Protein AF-0000000082839621 (afdb_homodimer)

Solvent-accessible surface area (backbone atoms only — not comparable to full-atom values): 16244 Å² total; per-residue (Å²): 137,86,82,80,80,81,79,79,78,79,78,78,80,76,76,74,76,75,81,70,84,71,78,83,80,76,77,75,75,77,73,77,69,78,74,73,66,75,74,67,74,68,71,69,65,70,72,66,81,52,69,33,74,50,72,50,45,87,81,48,79,66,58,63,78,32,72,70,53,36,56,54,37,61,70,33,59,51,91,44,51,66,55,19,19,49,40,29,41,53,62,56,43,70,68,63,79,52,47,54,44,22,39,16,25,74,54,54,34,30,34,17,32,48,59,85,50,42,32,26,39,43,70,62,98,71,36,31,34,41,36,36,42,85,134,88,79,78,80,78,80,79,79,75,77,76,80,72,78,73,74,73,79,76,82,72,78,82,76,76,77,72,73,75,72,77,68,77,74,72,68,74,74,67,73,69,70,71,65,72,73,66,82,52,68,34,74,47,74,50,45,87,81,48,80,66,58,63,78,32,72,70,53,36,56,54,37,62,71,29,59,51,93,44,52,67,55,18,20,48,39,30,40,53,60,56,44,70,68,63,79,52,45,54,43,23,37,14,26,73,54,54,34,30,34,17,32,48,60,86,48,41,31,25,38,43,70,62,98,71,36,30,34,42,35,36,41,84

Structure (mmCIF, N/CA/C/O backbone):
data_AF-0000000082839621-model_v1
#
loop_
_entity.id
_entity.type
_entity.pdbx_description
1 polymer 'Ground-like domain-containing protein'
#
loop_
_atom_site.group_PDB
_atom_site.id
_atom_site.type_symbol
_atom_site.label_atom_id
_atom_site.label_alt_id
_atom_site.label_comp_id
_atom_site.label_asym_id
_atom_site.label_entity_id
_atom_site.label_seq_id
_atom_site.pdbx_PDB_ins_code
_atom_site.Cartn_x
_atom_site.Cartn_y
_atom_site.Cartn_z
_atom_site.occupancy
_atom_site.B_iso_or_equiv
_atom_site.auth_seq_id
_atom_site.auth_comp_id
_atom_site.auth_asym_id
_atom_site.auth_atom_id
_atom_site.pdbx_PDB_model_num
ATOM 1 N N . MET A 1 1 ? 60.812 38.344 -8.117 1 35.84 1 MET A N 1
ATOM 2 C CA . MET A 1 1 ? 60.094 39.344 -7.312 1 35.84 1 MET A CA 1
ATOM 3 C C . MET A 1 1 ? 59.25 40.25 -8.195 1 35.84 1 MET A C 1
ATOM 5 O O . MET A 1 1 ? 59.594 41.406 -8.422 1 35.84 1 MET A O 1
ATOM 9 N N . ASN A 1 2 ? 58.625 39.75 -9.406 1 40.94 2 ASN A N 1
ATOM 10 C CA . ASN A 1 2 ? 57.875 40.5 -10.414 1 40.94 2 ASN A CA 1
ATOM 11 C C . ASN A 1 2 ? 56.562 41.031 -9.859 1 40.94 2 ASN A C 1
ATOM 13 O O . ASN A 1 2 ? 55.75 40.281 -9.336 1 40.94 2 ASN A O 1
ATOM 17 N N . SER A 1 3 ? 56.469 42.406 -9.484 1 39.72 3 SER A N 1
ATOM 18 C CA . SER A 1 3 ? 55.469 43.344 -8.984 1 39.72 3 SER A CA 1
ATOM 19 C C . SER A 1 3 ? 54.281 43.469 -9.953 1 39.72 3 SER A C 1
ATOM 21 O O . SER A 1 3 ? 54.375 44.156 -10.969 1 39.72 3 SER A O 1
ATOM 23 N N . ILE A 1 4 ? 53.469 42.375 -10.242 1 46.28 4 ILE A N 1
ATOM 24 C CA . ILE A 1 4 ? 52.312 42.406 -11.141 1 46.28 4 ILE A CA 1
ATOM 25 C C . ILE A 1 4 ? 51.312 43.438 -10.672 1 46.28 4 ILE A C 1
ATOM 27 O O . ILE A 1 4 ? 50.812 43.375 -9.547 1 46.28 4 ILE A O 1
ATOM 31 N N . LEU A 1 5 ? 51.406 44.781 -11.172 1 40.09 5 LEU A N 1
ATOM 32 C CA . LEU A 1 5 ? 50.562 45.969 -11.039 1 40.09 5 LEU A CA 1
ATOM 33 C C . LEU A 1 5 ? 49.094 45.625 -11.352 1 40.09 5 LEU A C 1
ATOM 35 O O . LEU A 1 5 ? 48.812 45.062 -12.414 1 40.09 5 LEU A O 1
ATOM 39 N N . VAL A 1 6 ? 48.125 45.656 -10.328 1 39.81 6 VAL A N 1
ATOM 40 C CA . VAL A 1 6 ? 46.719 45.438 -10.109 1 39.81 6 VAL A CA 1
ATOM 41 C C . VAL A 1 6 ? 45.906 46.562 -10.781 1 39.81 6 VAL A C 1
ATOM 43 O O . VAL A 1 6 ? 45.844 47.688 -10.273 1 39.81 6 VAL A O 1
ATOM 46 N N . ILE A 1 7 ? 46.062 46.781 -12.148 1 40.56 7 ILE A N 1
ATOM 47 C CA . ILE A 1 7 ? 45.281 47.875 -12.734 1 40.56 7 ILE A CA 1
ATOM 48 C C . ILE A 1 7 ? 43.781 47.594 -12.539 1 40.56 7 ILE A C 1
ATOM 50 O O . ILE A 1 7 ? 43.25 46.594 -13.008 1 40.56 7 ILE A O 1
ATOM 54 N N . LEU A 1 8 ? 43.125 48.188 -11.445 1 34.94 8 LEU A N 1
ATOM 55 C CA . LEU A 1 8 ? 41.719 48.25 -11.008 1 34.94 8 LEU A CA 1
ATOM 56 C C . LEU A 1 8 ? 40.844 48.969 -12.047 1 34.94 8 LEU A C 1
ATOM 58 O O . LEU A 1 8 ? 40.969 50.188 -12.242 1 34.94 8 LEU A O 1
ATOM 62 N N . ILE A 1 9 ? 40.656 48.344 -13.242 1 40.62 9 ILE A N 1
ATOM 63 C CA . ILE A 1 9 ? 39.75 48.906 -14.25 1 40.62 9 ILE A CA 1
ATOM 64 C C . ILE A 1 9 ? 38.344 49.062 -13.68 1 40.62 9 ILE A C 1
ATOM 66 O O . ILE A 1 9 ? 37.688 48.062 -13.398 1 40.62 9 ILE A O 1
ATOM 70 N N . LEU A 1 10 ? 38.031 50.094 -12.789 1 35.59 10 LEU A N 1
ATOM 71 C CA . LEU A 1 10 ? 36.719 50.469 -12.312 1 35.59 10 LEU A CA 1
ATOM 72 C C . LEU A 1 10 ? 35.812 50.875 -13.469 1 35.59 10 LEU A C 1
ATOM 74 O O . LEU A 1 10 ? 36 51.906 -14.117 1 35.59 10 LEU A O 1
ATOM 78 N N . THR A 1 11 ? 35.344 49.906 -14.305 1 37.53 11 THR A N 1
ATOM 79 C CA . THR A 1 11 ? 34.375 50.094 -15.375 1 37.53 11 THR A CA 1
ATOM 80 C C . THR A 1 11 ? 33.062 50.656 -14.828 1 37.53 11 THR A C 1
ATOM 82 O O . THR A 1 11 ? 32.406 50.031 -14.016 1 37.53 11 THR A O 1
ATOM 85 N N . ILE A 1 12 ? 32.969 52.031 -14.508 1 41.28 12 ILE A N 1
ATOM 86 C CA . ILE A 1 12 ? 31.797 52.812 -14.133 1 41.28 12 ILE A CA 1
ATOM 87 C C . ILE A 1 12 ? 30.641 52.5 -15.094 1 41.28 12 ILE A C 1
ATOM 89 O O . ILE A 1 12 ? 30.797 52.625 -16.312 1 41.28 12 ILE A O 1
ATOM 93 N N . CYS A 1 13 ? 29.703 51.625 -14.688 1 33.69 13 CYS A N 1
ATOM 94 C CA . CYS A 1 13 ? 28.422 51.25 -15.242 1 33.69 13 CYS A CA 1
ATOM 95 C C . CYS A 1 13 ? 27.547 52.469 -15.508 1 33.69 13 CYS A C 1
ATOM 97 O O . CYS A 1 13 ? 27.141 53.156 -14.57 1 33.69 13 CYS A O 1
ATOM 99 N N . SER A 1 14 ? 27.922 53.375 -16.5 1 35.16 14 SER A N 1
ATOM 100 C CA . SER A 1 14 ? 27.109 54.531 -16.859 1 35.16 14 SER A CA 1
ATOM 101 C C . SER A 1 14 ? 25.672 54.125 -17.141 1 35.16 14 SER A C 1
ATOM 103 O O . SER A 1 14 ? 25.422 53.219 -17.938 1 35.16 14 SER A O 1
ATOM 105 N N . ILE A 1 15 ? 24.781 54.25 -16.156 1 40 15 ILE A N 1
ATOM 106 C CA . ILE A 1 15 ? 23.328 54.125 -16.156 1 40 15 ILE A CA 1
ATOM 107 C C . ILE A 1 15 ? 22.75 54.969 -17.297 1 40 15 ILE A C 1
ATOM 109 O O . ILE A 1 15 ? 22.859 56.188 -17.297 1 40 15 ILE A O 1
ATOM 113 N N . SER A 1 16 ? 23.062 54.625 -18.562 1 36.06 16 SER A N 1
ATOM 114 C CA . SER A 1 16 ? 22.406 55.406 -19.609 1 36.06 16 SER A CA 1
ATOM 115 C C . SER A 1 16 ? 20.891 55.406 -19.422 1 36.06 16 SER A C 1
ATOM 117 O O . SER A 1 16 ? 20.281 54.375 -19.109 1 36.06 16 SER A O 1
ATOM 119 N N . ALA A 1 17 ? 20.375 56.594 -18.953 1 37.47 17 ALA A N 1
ATOM 120 C CA . ALA A 1 17 ? 19.016 57.094 -18.766 1 37.47 17 ALA A CA 1
ATOM 121 C C . ALA A 1 17 ? 18.172 56.844 -20.016 1 37.47 17 ALA A C 1
ATOM 123 O O . ALA A 1 17 ? 18.531 57.219 -21.125 1 37.47 17 ALA A O 1
ATOM 124 N N . CYS A 1 18 ? 17.562 55.594 -20.047 1 31.66 18 CYS A N 1
ATOM 125 C CA . CYS A 1 18 ? 16.656 55.25 -21.141 1 31.66 18 CYS A CA 1
ATOM 126 C C . CYS A 1 18 ? 15.602 56.344 -21.312 1 31.66 18 CYS A C 1
ATOM 128 O O . CYS A 1 18 ? 14.961 56.75 -20.344 1 31.66 18 CYS A O 1
ATOM 130 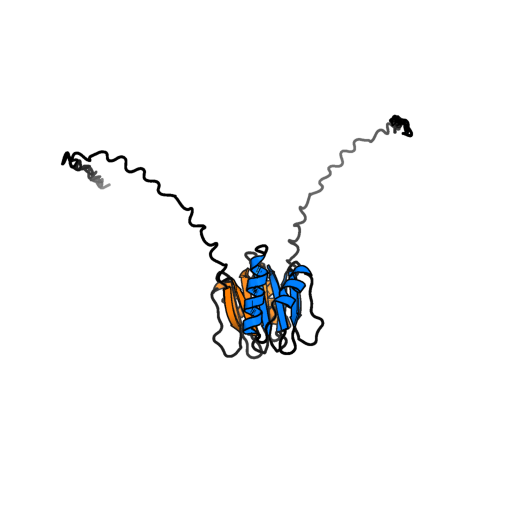N N . PRO A 1 19 ? 15.758 57.188 -22.297 1 35.97 19 PRO A N 1
ATOM 131 C CA . PRO A 1 19 ? 14.852 58.281 -22.656 1 35.97 19 PRO A CA 1
ATOM 132 C C . PRO A 1 19 ? 13.406 57.812 -22.828 1 35.97 19 PRO A C 1
ATOM 134 O O . PRO A 1 19 ? 13.086 57.125 -23.812 1 35.97 19 PRO A O 1
ATOM 137 N N . GLY A 1 20 ? 12.898 57 -21.875 1 26.83 20 GLY A N 1
ATOM 138 C CA . GLY A 1 20 ? 11.641 56.375 -22.25 1 26.83 20 GLY A CA 1
ATOM 139 C C . GLY A 1 20 ? 10.633 57.375 -22.812 1 26.83 20 GLY A C 1
ATOM 140 O O . GLY A 1 20 ? 10.812 58.562 -22.672 1 26.83 20 GLY A O 1
ATOM 141 N N . LEU A 1 21 ? 9.328 56.906 -22.844 1 31.81 21 LEU A N 1
ATOM 142 C CA . LEU A 1 21 ? 8.086 56.812 -23.609 1 31.81 21 LEU A CA 1
ATOM 143 C C . LEU A 1 21 ? 7.176 58 -23.312 1 31.81 21 LEU A C 1
ATOM 145 O O . LEU A 1 21 ? 6.602 58.094 -22.219 1 31.81 21 LEU A O 1
ATOM 149 N N . PHE A 1 22 ? 7.551 59.188 -23.594 1 31.73 22 PHE A N 1
ATOM 150 C CA . PHE A 1 22 ? 6.66 60.281 -23.172 1 31.73 22 PHE A CA 1
ATOM 151 C C . PHE A 1 22 ? 5.266 60.062 -23.766 1 31.73 22 PHE A C 1
ATOM 153 O O . PHE A 1 22 ? 4.336 60.812 -23.422 1 31.73 22 PHE A O 1
ATOM 160 N N . GLY A 1 23 ? 5.129 59.312 -24.906 1 26.86 23 GLY A N 1
ATOM 161 C CA . GLY A 1 23 ? 4.227 60 -25.812 1 26.86 23 GLY A CA 1
ATOM 162 C C . GLY A 1 23 ? 2.84 60.219 -25.234 1 26.86 23 GLY A C 1
ATOM 163 O O . GLY A 1 23 ? 2.652 60.156 -24.016 1 26.86 23 GLY A O 1
ATOM 164 N N . GLY A 1 24 ? 1.679 59.75 -26.094 1 26.8 24 GLY A N 1
ATOM 165 C CA . GLY A 1 24 ? 0.469 60.344 -26.656 1 26.8 24 GLY A CA 1
ATOM 166 C C . GLY A 1 24 ? -0.715 60.281 -25.703 1 26.8 24 GLY A C 1
ATOM 167 O O . GLY A 1 24 ? -0.871 59.281 -24.969 1 26.8 24 GLY A O 1
ATOM 168 N N . LEU A 1 25 ? -1.253 61.406 -25.391 1 28.38 25 LEU A N 1
ATOM 169 C CA . LEU A 1 25 ? -2.318 61.875 -24.516 1 28.38 25 LEU A CA 1
ATOM 170 C C . LEU A 1 25 ? -3.66 61.281 -24.906 1 28.38 25 LEU A C 1
ATOM 172 O O . LEU A 1 25 ? -4.66 61.969 -25.047 1 28.38 25 LEU A O 1
ATOM 176 N N . GLY A 1 26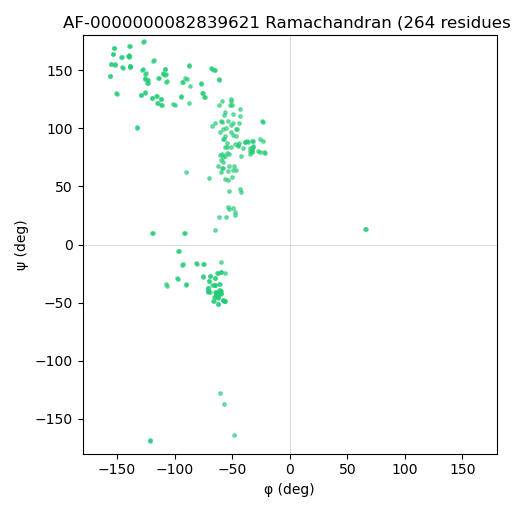 ? -3.67 60.125 -25.578 1 25.95 26 GLY A N 1
ATOM 177 C CA . GLY A 1 26 ? -5.004 59.938 -26.125 1 25.95 26 GLY A CA 1
ATOM 178 C C . GLY A 1 26 ? -6.082 59.906 -25.062 1 25.95 26 GLY A C 1
ATOM 179 O O . GLY A 1 26 ? -5.828 59.5 -23.922 1 25.95 26 GLY A O 1
ATOM 180 N N . GLY A 1 27 ? -7.043 60.781 -25.203 1 26.66 27 GLY A N 1
ATOM 181 C CA . GLY A 1 27 ? -8.242 61.156 -24.484 1 26.66 27 GLY A CA 1
ATOM 182 C C . GLY A 1 27 ? -9.203 60.031 -24.25 1 26.66 27 GLY A C 1
ATOM 183 O O . GLY A 1 27 ? -9.766 59.469 -25.203 1 26.66 27 GLY A O 1
ATOM 184 N N . CYS A 1 28 ? -8.75 58.969 -23.625 1 26.03 28 CYS A N 1
ATOM 185 C CA . CYS A 1 28 ? -9.656 57.844 -23.5 1 26.03 28 CYS A CA 1
ATOM 186 C C . CYS A 1 28 ? -10.938 58.25 -22.781 1 26.03 28 CYS A C 1
ATOM 188 O O . CYS A 1 28 ? -10.891 58.938 -21.766 1 26.03 28 CYS A O 1
ATOM 190 N N . GLY A 1 29 ? -11.922 58.469 -23.672 1 27.75 29 GLY A N 1
ATOM 191 C 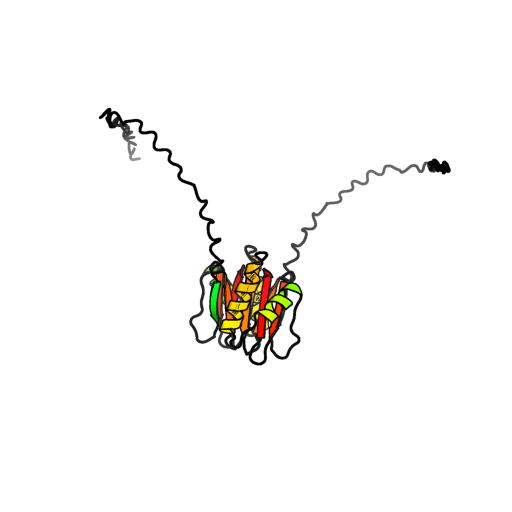CA . GLY A 1 29 ? -13.328 58.656 -23.344 1 27.75 29 GLY A CA 1
ATOM 192 C C . GLY A 1 29 ? -13.836 57.688 -22.312 1 27.75 29 GLY A C 1
ATOM 193 O O . GLY A 1 29 ? -13.352 56.562 -22.219 1 27.75 29 GLY A O 1
ATOM 194 N N . GLY A 1 30 ? -14.242 58.188 -21.203 1 27.98 30 GLY A N 1
ATOM 195 C CA . GLY A 1 30 ? -14.734 57.688 -19.938 1 27.98 30 GLY A CA 1
ATOM 196 C C . GLY A 1 30 ? -15.938 56.75 -20.078 1 27.98 30 GLY A C 1
ATOM 197 O O . GLY A 1 30 ? -17.078 57.219 -20.047 1 27.98 30 GLY A O 1
ATOM 198 N N . GLY A 1 31 ? -16.094 56.125 -21.234 1 28.92 31 GLY A N 1
ATOM 199 C CA . GLY A 1 31 ? -17.375 55.438 -21.156 1 28.92 31 GLY A CA 1
ATOM 200 C C . GLY A 1 31 ? -17.484 54.5 -19.969 1 28.92 31 GLY A C 1
ATOM 201 O O . GLY A 1 31 ? -16.484 53.875 -19.578 1 28.92 31 GLY A O 1
ATOM 202 N N . SER A 1 32 ? -18.344 54.812 -19.078 1 30.09 32 SER A N 1
ATOM 203 C CA . SER A 1 32 ? -18.766 54.156 -17.859 1 30.09 32 SER A CA 1
ATOM 204 C C . SER A 1 32 ? -19.203 52.719 -18.109 1 30.09 32 SER A C 1
ATOM 206 O O . SER A 1 32 ? -20.297 52.5 -18.609 1 30.09 32 SER A O 1
ATOM 208 N N . GLY A 1 33 ? -18.625 52.062 -19.031 1 29.97 33 GLY A N 1
ATOM 209 C CA . GLY A 1 33 ? -19.25 50.75 -19.156 1 29.97 33 GLY A CA 1
ATOM 210 C C . GLY A 1 33 ? -19.266 49.969 -17.844 1 29.97 33 GLY A C 1
ATOM 211 O O . GLY A 1 33 ? -18.297 50.031 -17.078 1 29.97 33 GLY A O 1
ATOM 212 N N . GLY A 1 34 ? -20.422 50 -17.188 1 31.5 34 GLY A N 1
ATOM 213 C CA . GLY A 1 34 ? -20.781 49.188 -16.031 1 31.5 34 GLY A CA 1
ATOM 214 C C . GLY A 1 34 ? -20.344 47.719 -16.172 1 31.5 34 GLY A C 1
ATOM 215 O O . GLY A 1 34 ? -20.703 47.062 -17.141 1 31.5 34 GLY A O 1
ATOM 216 N N . CYS A 1 35 ? -19.125 47.531 -16 1 32.16 35 CYS A N 1
ATOM 217 C CA . CYS A 1 35 ? -18.594 46.156 -15.961 1 32.16 35 CYS A CA 1
ATOM 218 C C . CYS A 1 35 ? -19.344 45.312 -14.938 1 32.16 35 CYS A C 1
ATOM 220 O O . CYS A 1 35 ? -19.234 45.562 -13.734 1 32.16 35 CYS A O 1
ATOM 222 N N . GLY A 1 36 ? -20.641 45.25 -15.086 1 33.66 36 GLY A N 1
ATOM 223 C CA . GLY A 1 36 ? -21.266 44.219 -14.266 1 33.66 36 GLY A CA 1
ATOM 224 C C . GLY A 1 36 ? -20.562 42.875 -14.359 1 33.66 36 GLY A C 1
ATOM 225 O O . GLY A 1 36 ? -20.922 42.031 -15.195 1 33.66 36 GLY A O 1
ATOM 226 N N . GLY A 1 37 ? -19.344 42.844 -14.664 1 34.34 37 GLY A N 1
ATOM 227 C CA . GLY A 1 37 ? -18.781 41.5 -14.719 1 34.34 37 GLY A CA 1
ATOM 228 C C . GLY A 1 37 ? -18.984 40.719 -13.445 1 34.34 37 GLY A C 1
ATOM 229 O O . GLY A 1 37 ? -18.609 41.156 -12.359 1 34.34 37 GLY A O 1
ATOM 230 N N . GLY A 1 38 ? -20.234 40.188 -13.297 1 37.5 38 GLY A N 1
ATOM 231 C CA . GLY A 1 38 ? -20.422 39.156 -12.305 1 37.5 38 GLY A CA 1
ATOM 232 C C . GLY A 1 38 ? -19.219 38.25 -12.164 1 37.5 38 GLY A C 1
ATOM 233 O O . GLY A 1 38 ? -18.734 37.688 -13.156 1 37.5 38 GLY A O 1
ATOM 234 N N . CYS A 1 39 ? -18.25 38.625 -11.414 1 38.69 39 CYS A N 1
ATOM 235 C CA . CYS A 1 39 ? -17.188 37.75 -10.984 1 38.69 39 CYS A CA 1
ATOM 236 C C . CYS A 1 39 ? -17.75 36.375 -10.57 1 38.69 39 CYS A C 1
ATOM 238 O O . CYS A 1 39 ? -18.328 36.25 -9.484 1 38.69 39 CYS A O 1
ATOM 240 N N . GLY A 1 40 ? -18.688 35.812 -11.43 1 41.5 40 GLY A N 1
ATOM 241 C CA . GLY A 1 40 ? -18.922 34.438 -11.039 1 41.5 40 GLY A CA 1
ATOM 242 C C . GLY A 1 40 ? -17.656 33.75 -10.555 1 41.5 40 GLY A C 1
ATOM 243 O O . GLY A 1 40 ? -16.625 33.75 -11.242 1 41.5 40 GLY A O 1
ATOM 244 N N . ARG A 1 41 ? -17.328 33.812 -9.289 1 42.94 41 ARG A N 1
ATOM 245 C CA . ARG A 1 41 ? -16.312 32.938 -8.695 1 42.94 41 ARG A CA 1
ATOM 246 C C . ARG A 1 41 ? -16.344 31.562 -9.336 1 42.94 41 ARG A C 1
ATOM 248 O O . ARG A 1 41 ? -17.328 30.844 -9.219 1 42.94 41 ARG A O 1
ATOM 255 N N . ARG A 1 42 ? -15.805 31.375 -10.508 1 39.09 42 ARG A N 1
ATOM 256 C CA . ARG A 1 42 ? -15.57 30.016 -10.938 1 39.09 42 ARG A CA 1
ATOM 257 C C . ARG A 1 42 ? -15.148 29.125 -9.773 1 39.09 42 ARG A C 1
ATOM 259 O O . ARG A 1 42 ? -14.172 29.422 -9.086 1 39.09 42 ARG A O 1
ATOM 266 N N . LYS A 1 43 ? -16.109 28.547 -9.094 1 39.16 43 LYS A N 1
ATOM 267 C CA . LYS A 1 43 ? -15.75 27.438 -8.211 1 39.16 43 LYS A CA 1
ATOM 268 C C . LYS A 1 43 ? -14.555 26.656 -8.766 1 39.16 43 LYS A C 1
ATOM 270 O O . LYS A 1 43 ? -14.57 26.219 -9.914 1 39.16 43 LYS A O 1
ATOM 275 N N . ARG A 1 44 ? -13.344 27.141 -8.492 1 36.25 44 ARG A N 1
ATOM 276 C CA . ARG A 1 44 ? -12.25 26.203 -8.75 1 36.25 44 ARG A CA 1
ATOM 277 C C . ARG A 1 44 ? -12.68 24.766 -8.484 1 36.25 44 ARG A C 1
ATOM 279 O O . ARG A 1 44 ? -13.109 24.438 -7.379 1 36.25 44 ARG A O 1
ATOM 286 N N . SER A 1 45 ? -13.359 24.172 -9.414 1 37.84 45 SER A N 1
ATOM 287 C CA . SER A 1 45 ? -13.453 22.719 -9.273 1 37.84 45 SER A CA 1
ATOM 288 C C . SER A 1 45 ? -12.312 22.172 -8.43 1 37.84 45 SER A C 1
ATOM 290 O O . SER A 1 45 ? -11.141 22.5 -8.672 1 37.84 45 SER A O 1
ATOM 292 N N . ILE A 1 46 ? -12.469 22.109 -7.234 1 39.5 46 ILE A N 1
ATOM 293 C CA . ILE A 1 46 ? -11.5 21.297 -6.523 1 39.5 46 ILE A CA 1
ATOM 294 C C . ILE A 1 46 ? -10.922 20.234 -7.465 1 39.5 46 ILE A C 1
ATOM 296 O O . ILE A 1 46 ? -11.672 19.453 -8.062 1 39.5 46 ILE A O 1
ATOM 300 N N . GLN A 1 47 ? -10.039 20.5 -8.289 1 43.09 47 GLN A N 1
ATOM 301 C CA . GLN A 1 47 ? -9.305 19.5 -9.055 1 43.09 47 GLN A CA 1
ATOM 302 C C . GLN A 1 47 ? -9.367 18.125 -8.375 1 43.09 47 GLN A C 1
ATOM 304 O O . GLN A 1 47 ? -8.969 17.984 -7.219 1 43.09 47 GLN A O 1
ATOM 309 N N . GLY A 1 48 ? -10.375 17.469 -8.508 1 48.72 48 GLY A N 1
ATOM 310 C CA . GLY A 1 48 ? -10.516 16.094 -8.07 1 48.72 48 GLY A CA 1
ATOM 311 C C . GLY A 1 48 ? -9.188 15.367 -7.945 1 48.72 48 GLY A C 1
ATOM 312 O O . GLY A 1 48 ? -8.258 15.633 -8.711 1 48.72 48 GLY A O 1
ATOM 313 N N . SER A 1 49 ? -8.688 15.133 -6.742 1 59.25 49 SER A N 1
ATOM 314 C CA . SER A 1 49 ? -7.441 14.414 -6.496 1 59.25 49 SER A CA 1
ATOM 315 C C . SER A 1 49 ? -7.211 13.336 -7.555 1 59.25 49 SER A C 1
ATOM 317 O O . SER A 1 49 ? -8.023 12.43 -7.715 1 59.25 49 SER A O 1
ATOM 319 N N . GLU A 1 50 ? -6.57 13.633 -8.648 1 79.25 50 GLU A N 1
ATOM 320 C CA . GLU A 1 50 ? -6.215 12.664 -9.68 1 79.25 50 GLU A CA 1
ATOM 321 C C . GLU A 1 50 ? -5.523 11.445 -9.078 1 79.25 50 GLU A C 1
ATOM 323 O O . GLU A 1 50 ? -4.73 11.578 -8.148 1 79.25 50 GLU A O 1
ATOM 328 N N . GLU A 1 51 ? -6.215 10.422 -9.359 1 84.75 51 GLU A N 1
ATOM 329 C CA . GLU A 1 51 ? -5.719 9.141 -8.883 1 84.75 51 GLU A CA 1
ATOM 330 C C . GLU A 1 51 ? -4.863 8.453 -9.945 1 84.75 51 GLU A C 1
ATOM 332 O O . GLU A 1 51 ? -5.07 8.648 -11.141 1 84.75 51 GLU A O 1
ATOM 337 N N . PHE A 1 52 ? -3.838 7.887 -9.461 1 86.88 52 PHE A N 1
ATOM 338 C CA . PHE A 1 52 ? -2.975 7.031 -10.273 1 86.88 52 PHE A CA 1
ATOM 339 C C . PHE A 1 52 ? -3.176 5.566 -9.914 1 86.88 52 PHE A C 1
ATOM 341 O O . PHE A 1 52 ? -3.367 5.227 -8.742 1 86.88 52 PHE A O 1
ATOM 348 N N . PHE A 1 53 ? -3.141 4.812 -11.008 1 88.5 53 PHE A N 1
ATOM 349 C CA . PHE A 1 53 ? -3.262 3.371 -10.82 1 88.5 53 PHE A CA 1
ATOM 350 C C . PHE A 1 53 ? -2.098 2.643 -11.484 1 88.5 53 PHE A C 1
ATOM 352 O O . PHE A 1 53 ? -1.609 3.064 -12.531 1 88.5 53 PHE A O 1
ATOM 359 N N . GLY A 1 54 ? -1.669 1.589 -10.773 1 90.81 54 GLY A N 1
ATOM 360 C CA . GLY A 1 54 ? -0.59 0.79 -11.328 1 90.81 54 GLY A CA 1
ATOM 361 C C . GLY A 1 54 ? -0.707 -0.686 -11 1 90.81 54 GLY A C 1
ATOM 362 O O . GLY A 1 54 ? -1.53 -1.077 -10.172 1 90.81 54 GLY A O 1
ATOM 363 N N . ILE A 1 55 ? 0.017 -1.45 -11.812 1 90.56 55 ILE A N 1
ATOM 364 C CA . ILE A 1 55 ? 0.176 -2.875 -11.547 1 90.56 55 ILE A CA 1
ATOM 365 C C . ILE A 1 55 ? 1.624 -3.17 -11.156 1 90.56 55 ILE A C 1
ATOM 367 O O . ILE A 1 55 ? 2.551 -2.857 -11.914 1 90.56 55 ILE A O 1
ATOM 371 N N . ALA A 1 56 ? 1.743 -3.709 -9.938 1 91.75 56 ALA A N 1
ATOM 372 C CA . ALA A 1 56 ? 3.07 -4.137 -9.5 1 91.75 56 ALA A CA 1
ATOM 373 C C . ALA A 1 56 ? 3.285 -5.625 -9.781 1 91.75 56 ALA A C 1
ATOM 375 O O . ALA A 1 56 ? 2.463 -6.457 -9.398 1 91.75 56 ALA A O 1
ATOM 376 N N . SER A 1 57 ? 4.402 -5.848 -10.469 1 88.62 57 SER A N 1
ATOM 377 C CA . SER A 1 57 ? 4.727 -7.23 -10.82 1 88.62 57 SER A CA 1
ATOM 378 C C . SER A 1 57 ? 6.23 -7.418 -10.992 1 88.62 57 SER A C 1
ATOM 380 O O . SER A 1 57 ? 6.969 -6.441 -11.125 1 88.62 57 SER A O 1
ATOM 382 N N . SER A 1 58 ? 6.547 -8.711 -10.969 1 80.38 58 SER A N 1
ATOM 383 C CA . SER A 1 58 ? 7.953 -9.039 -11.188 1 80.38 58 SER A CA 1
ATOM 384 C C . SER A 1 58 ? 8.336 -8.883 -12.656 1 80.38 58 SER A C 1
ATOM 386 O O . SER A 1 58 ? 9.516 -8.836 -12.992 1 80.38 58 SER A O 1
ATOM 388 N N . GLN A 1 59 ? 7.414 -8.836 -13.492 1 71.81 59 GLN A N 1
ATOM 389 C CA . GLN A 1 59 ? 7.664 -8.859 -14.93 1 71.81 59 GLN A CA 1
ATOM 390 C C . GLN A 1 59 ? 7.648 -7.449 -15.516 1 71.81 59 GLN A C 1
ATOM 392 O O . GLN A 1 59 ? 8.203 -7.211 -16.594 1 71.81 59 GLN A O 1
ATOM 397 N N . GLU A 1 60 ? 6.918 -6.68 -14.898 1 64.12 60 GLU A N 1
ATOM 398 C CA . GLU A 1 60 ? 6.758 -5.344 -15.469 1 64.12 60 GLU A CA 1
ATOM 399 C C . GLU A 1 60 ? 7.855 -4.402 -14.977 1 64.12 60 GLU A C 1
ATOM 401 O O . GLU A 1 60 ? 8.516 -4.68 -13.977 1 64.12 60 GLU A O 1
ATOM 406 N N . ASP A 1 61 ? 7.992 -3.496 -15.859 1 66 61 ASP A N 1
ATOM 407 C CA . ASP A 1 61 ? 8.938 -2.441 -15.492 1 66 61 ASP A CA 1
ATOM 408 C C . ASP A 1 61 ? 8.617 -1.878 -14.109 1 66 61 ASP A C 1
ATOM 410 O O . ASP A 1 61 ? 7.461 -1.6 -13.797 1 66 61 ASP A O 1
ATOM 414 N N . MET A 1 62 ? 9.57 -1.958 -13.328 1 75.75 62 MET A N 1
ATOM 415 C CA . MET A 1 62 ? 9.508 -1.421 -11.969 1 75.75 62 MET A CA 1
ATOM 416 C C . MET A 1 62 ? 9.211 0.075 -11.992 1 75.75 62 MET A C 1
ATOM 418 O O . MET A 1 62 ? 10.078 0.879 -12.336 1 75.75 62 MET A O 1
ATOM 422 N N . LEU A 1 63 ? 8.008 0.431 -11.656 1 86.19 63 LEU A N 1
ATOM 423 C CA . LEU A 1 63 ? 7.602 1.833 -11.625 1 86.19 63 LEU A CA 1
ATOM 424 C C . LEU A 1 63 ? 8.195 2.539 -10.406 1 86.19 63 LEU A C 1
ATOM 426 O O . LEU A 1 63 ? 8.227 1.979 -9.312 1 86.19 63 LEU A O 1
ATOM 430 N N . CYS A 1 64 ? 8.859 3.643 -10.812 1 93.44 64 CYS A N 1
ATOM 431 C CA . CYS A 1 64 ? 9.477 4.43 -9.758 1 93.44 64 CYS A CA 1
ATOM 432 C C . CYS A 1 64 ? 9.547 5.902 -10.133 1 93.44 64 CYS A C 1
ATOM 434 O O . CYS A 1 64 ? 10.016 6.25 -11.219 1 93.44 64 CYS A O 1
ATOM 436 N N . ASN A 1 65 ? 9.055 6.746 -9.172 1 93.25 65 ASN A N 1
ATOM 437 C CA . ASN A 1 65 ? 9.18 8.18 -9.422 1 93.25 65 ASN A CA 1
ATOM 438 C C . ASN A 1 65 ? 10.031 8.859 -8.359 1 93.25 65 ASN A C 1
ATOM 440 O O . ASN A 1 65 ? 10.016 10.086 -8.242 1 93.25 65 ASN A O 1
ATOM 444 N N . SER A 1 66 ? 10.711 8.086 -7.488 1 94.31 66 SER A N 1
ATOM 445 C CA . SER A 1 66 ? 11.578 8.617 -6.438 1 94.31 66 SER A CA 1
ATOM 446 C C . SER A 1 66 ? 12.922 7.887 -6.41 1 94.31 66 SER A C 1
ATOM 448 O O . SER A 1 66 ? 13.039 6.824 -5.797 1 94.31 66 SER A O 1
ATOM 450 N N . PRO A 1 67 ? 13.945 8.531 -7.008 1 93 67 PRO A N 1
ATOM 451 C CA . PRO A 1 67 ? 15.266 7.887 -7.027 1 93 67 PRO A CA 1
ATOM 452 C C . PRO A 1 67 ? 15.812 7.637 -5.625 1 93 67 PRO A C 1
ATOM 454 O O . PRO A 1 67 ? 16.531 6.656 -5.406 1 93 67 PRO A O 1
ATOM 457 N N . GLU A 1 68 ? 15.508 8.508 -4.734 1 92.75 68 GLU A N 1
ATOM 458 C CA . GLU A 1 68 ? 15.961 8.344 -3.357 1 92.75 68 GLU A CA 1
ATOM 459 C C . GLU A 1 68 ? 15.367 7.082 -2.73 1 92.75 68 GLU A C 1
ATOM 461 O O . GLU A 1 68 ? 16.062 6.332 -2.049 1 92.75 68 GLU A O 1
ATOM 466 N N . MET A 1 69 ? 14.141 6.816 -2.967 1 95.75 69 MET A N 1
ATOM 467 C CA . MET A 1 69 ? 13.508 5.602 -2.467 1 95.75 69 MET A CA 1
ATOM 468 C C . MET A 1 69 ? 14.125 4.359 -3.098 1 95.75 69 MET A C 1
ATOM 470 O O . MET A 1 69 ? 14.359 3.363 -2.416 1 95.75 69 MET A O 1
ATOM 474 N N . ARG A 1 70 ? 14.484 4.508 -4.309 1 94.62 70 ARG A N 1
ATOM 475 C CA . ARG A 1 70 ? 15.055 3.369 -5.027 1 94.62 70 ARG A CA 1
ATOM 476 C C . ARG A 1 70 ? 16.344 2.898 -4.375 1 94.62 70 ARG A C 1
ATOM 478 O O . ARG A 1 70 ? 16.516 1.705 -4.125 1 94.62 70 ARG A O 1
ATOM 485 N N . LYS A 1 71 ? 17.156 3.807 -4.184 1 95.25 71 LYS A N 1
ATOM 486 C CA . LYS A 1 71 ? 18.438 3.467 -3.578 1 95.25 71 LYS A CA 1
ATOM 487 C C . LYS A 1 71 ? 18.234 2.789 -2.225 1 95.25 71 LYS A C 1
ATOM 489 O O . LYS A 1 71 ? 18.844 1.753 -1.949 1 95.25 71 LYS A O 1
ATOM 494 N N . THR A 1 72 ? 17.406 3.404 -1.41 1 96.44 72 THR A N 1
ATOM 495 C CA . THR A 1 72 ? 17.156 2.879 -0.073 1 96.44 72 THR A CA 1
ATOM 496 C C . THR A 1 72 ? 16.547 1.48 -0.146 1 96.44 72 THR A C 1
ATOM 498 O O . THR A 1 72 ? 16.969 0.579 0.585 1 96.44 72 THR A O 1
ATOM 501 N N . MET A 1 73 ? 15.656 1.24 -1.082 1 96.88 73 MET A N 1
ATOM 502 C CA . MET A 1 73 ? 14.961 -0.038 -1.197 1 96.88 73 MET A CA 1
ATOM 503 C C . MET A 1 73 ? 15.898 -1.13 -1.689 1 96.88 73 MET A C 1
ATOM 505 O O . MET A 1 73 ? 15.883 -2.25 -1.175 1 96.88 73 MET A O 1
ATOM 509 N N . ASN A 1 74 ? 16.75 -0.748 -2.562 1 95.69 74 ASN A N 1
ATOM 510 C CA . ASN A 1 74 ? 17.672 -1.74 -3.111 1 95.69 74 ASN A CA 1
ATOM 511 C C . ASN A 1 74 ? 18.656 -2.238 -2.055 1 95.69 74 ASN A C 1
ATOM 513 O O . ASN A 1 74 ? 19 -3.422 -2.027 1 95.69 74 ASN A O 1
ATOM 517 N N . ILE A 1 75 ? 18.984 -1.359 -1.241 1 96.38 75 ILE A N 1
ATOM 518 C CA . ILE A 1 75 ? 19.938 -1.715 -0.196 1 96.38 75 ILE A CA 1
ATOM 519 C C . ILE A 1 75 ? 19.234 -2.553 0.875 1 96.38 75 ILE A C 1
ATOM 521 O O . ILE A 1 75 ? 19.844 -3.465 1.447 1 96.38 75 ILE A O 1
ATOM 525 N N . ALA A 1 76 ? 17.969 -2.381 1.053 1 97.44 76 ALA A N 1
ATOM 526 C CA . ALA A 1 76 ? 17.266 -2.947 2.199 1 97.44 76 ALA A CA 1
ATOM 527 C C . ALA A 1 76 ? 16.609 -4.273 1.834 1 97.44 76 ALA A C 1
ATOM 529 O O . ALA A 1 76 ? 16.125 -4.996 2.711 1 97.44 76 ALA A O 1
ATOM 530 N N . MET A 1 77 ? 16.625 -4.719 0.569 1 97.19 77 MET A N 1
ATOM 531 C CA . MET A 1 77 ? 15.984 -5.961 0.15 1 97.19 77 MET A CA 1
ATOM 532 C C . MET A 1 77 ? 16.594 -7.16 0.865 1 97.19 77 MET A C 1
ATOM 534 O O . MET A 1 77 ? 17.812 -7.211 1.062 1 97.19 77 MET A O 1
ATOM 538 N N . ARG A 1 78 ? 15.688 -8.117 1.207 1 97.94 78 ARG A N 1
ATOM 539 C CA . ARG A 1 78 ? 16.062 -9.344 1.906 1 97.94 78 ARG A CA 1
ATOM 540 C C . ARG A 1 78 ? 15.547 -10.578 1.173 1 97.94 78 ARG A C 1
ATOM 542 O O . ARG A 1 78 ? 14.805 -10.461 0.198 1 97.94 78 ARG A O 1
ATOM 549 N N . PRO A 1 79 ? 15.914 -11.742 1.63 1 97 79 PRO A N 1
ATOM 550 C CA . PRO A 1 79 ? 15.555 -12.961 0.896 1 97 79 PRO A CA 1
ATOM 551 C C . PRO A 1 79 ? 14.055 -13.266 0.961 1 97 79 PRO A C 1
ATOM 553 O O . PRO A 1 79 ? 13.508 -13.875 0.041 1 97 79 PRO A O 1
ATOM 556 N N . SER A 1 80 ? 13.383 -12.883 2.105 1 96.5 80 SER A N 1
ATOM 557 C CA . SER A 1 80 ? 11.953 -13.156 2.225 1 96.5 80 SER A CA 1
ATOM 558 C C . SER A 1 80 ? 11.141 -11.875 2.119 1 96.5 80 SER A C 1
ATOM 560 O O . SER A 1 80 ? 11.594 -10.805 2.529 1 96.5 80 SER A O 1
ATOM 562 N N . PRO A 1 81 ? 9.938 -12.031 1.635 1 96.75 81 PRO A N 1
ATOM 563 C CA . PRO A 1 81 ? 9.094 -10.836 1.534 1 96.75 81 PRO A CA 1
ATOM 564 C C . PRO A 1 81 ? 8.844 -10.172 2.887 1 96.75 81 PRO A C 1
ATOM 566 O O . PRO A 1 81 ? 8.812 -8.945 2.977 1 96.75 81 PRO A O 1
ATOM 569 N N . VAL A 1 82 ? 8.641 -10.93 3.914 1 96.19 82 VAL A N 1
ATOM 570 C CA . VAL A 1 82 ? 8.367 -10.398 5.246 1 96.19 82 VAL A CA 1
ATOM 571 C C . VAL A 1 82 ? 9.57 -9.594 5.734 1 96.19 82 VAL A C 1
ATOM 573 O O . VAL A 1 82 ? 9.414 -8.445 6.176 1 96.19 82 VAL A O 1
ATOM 576 N N . ASP A 1 83 ? 10.711 -10.133 5.543 1 97.25 83 ASP A N 1
ATOM 577 C CA . ASP A 1 83 ? 11.914 -9.445 6 1 97.25 83 ASP A CA 1
ATOM 578 C C . ASP A 1 83 ? 12.195 -8.211 5.148 1 97.25 83 ASP A C 1
ATOM 580 O O . ASP A 1 83 ? 12.648 -7.184 5.664 1 97.25 83 ASP A O 1
ATOM 584 N N . SER A 1 84 ? 12.008 -8.344 3.867 1 97.69 84 SER A N 1
ATOM 585 C CA . SER A 1 84 ? 12.195 -7.195 2.99 1 97.69 84 SER A CA 1
ATOM 586 C C . SER A 1 84 ? 11.281 -6.039 3.385 1 97.69 84 SER A C 1
ATOM 588 O O . SER A 1 84 ? 11.719 -4.895 3.479 1 97.69 84 SER A O 1
ATOM 590 N N . SER A 1 85 ? 9.984 -6.344 3.596 1 97.5 85 SER A N 1
ATOM 591 C CA . SER A 1 85 ? 9.031 -5.285 3.92 1 97.5 85 SER A CA 1
ATOM 592 C C . SER A 1 85 ? 9.43 -4.559 5.199 1 97.5 85 SER A C 1
ATOM 594 O O . SER A 1 85 ? 9.383 -3.326 5.262 1 97.5 85 SER A O 1
ATOM 596 N N . LYS A 1 86 ? 9.852 -5.258 6.195 1 96.12 86 LYS A N 1
ATOM 597 C CA . LYS A 1 86 ? 10.266 -4.676 7.469 1 96.12 86 LYS A CA 1
ATOM 598 C C . LYS A 1 86 ? 11.523 -3.826 7.305 1 96.12 86 LYS A C 1
ATOM 600 O O . LYS A 1 86 ? 11.586 -2.697 7.797 1 96.12 86 LYS A O 1
ATOM 605 N N . ALA A 1 87 ? 12.469 -4.438 6.633 1 97.06 87 ALA A N 1
ATOM 606 C CA . ALA A 1 87 ? 13.75 -3.76 6.469 1 97.06 87 ALA A CA 1
ATOM 607 C C . ALA A 1 87 ? 13.594 -2.477 5.656 1 97.06 87 ALA A C 1
ATOM 609 O O . ALA A 1 87 ? 14.18 -1.445 5.996 1 97.06 87 ALA A O 1
ATOM 610 N N . ILE A 1 88 ? 12.828 -2.553 4.578 1 97.12 88 ILE A N 1
ATOM 611 C CA . ILE A 1 88 ? 12.609 -1.385 3.73 1 97.12 88 ILE A CA 1
ATOM 612 C C . ILE A 1 88 ? 11.852 -0.314 4.508 1 97.12 88 ILE A C 1
ATOM 614 O O . ILE A 1 88 ? 12.211 0.866 4.469 1 97.12 88 ILE A O 1
ATOM 618 N N . GLN A 1 89 ? 10.812 -0.725 5.219 1 96.19 89 GLN A N 1
ATOM 619 C CA . GLN A 1 89 ? 10.047 0.218 6.027 1 96.19 89 GLN A CA 1
ATOM 620 C C . GLN A 1 89 ? 10.938 0.944 7.023 1 96.19 89 GLN A C 1
ATOM 622 O O . GLN A 1 89 ? 10.898 2.172 7.125 1 96.19 89 GLN A O 1
ATOM 627 N N . THR A 1 90 ? 11.719 0.204 7.715 1 94.62 90 THR A N 1
ATOM 628 C CA . THR A 1 90 ? 12.617 0.765 8.719 1 94.62 90 THR A CA 1
ATOM 629 C C . THR A 1 90 ? 13.625 1.716 8.078 1 94.62 90 THR A C 1
ATOM 631 O O . THR A 1 90 ? 13.844 2.822 8.57 1 94.62 90 THR A O 1
ATOM 634 N N . ALA A 1 91 ? 14.188 1.339 6.984 1 95.38 91 ALA A N 1
ATOM 635 C CA . ALA A 1 91 ? 15.188 2.145 6.301 1 95.38 91 ALA A CA 1
ATOM 636 C C . ALA A 1 91 ? 14.594 3.453 5.793 1 95.38 91 ALA A C 1
ATOM 638 O O . ALA A 1 91 ? 15.227 4.508 5.871 1 95.38 91 ALA A O 1
ATOM 639 N N . LEU A 1 92 ? 13.383 3.381 5.254 1 95.31 92 LEU A N 1
ATOM 640 C CA . LEU A 1 92 ? 12.734 4.57 4.711 1 95.31 92 LEU A CA 1
ATOM 641 C C . LEU A 1 92 ? 12.32 5.523 5.832 1 95.31 92 LEU A C 1
ATOM 643 O O . LEU A 1 92 ? 12.469 6.742 5.699 1 95.31 92 LEU A O 1
ATOM 647 N N . GLU A 1 93 ? 11.836 4.984 6.914 1 92 93 GLU A N 1
ATOM 648 C CA . GLU A 1 93 ? 11.352 5.797 8.023 1 92 93 GLU A CA 1
ATOM 649 C C . GLU A 1 93 ? 12.5 6.508 8.734 1 92 93 GLU A C 1
ATOM 651 O O . GLU A 1 93 ? 12.297 7.531 9.391 1 92 93 GLU A O 1
ATOM 656 N N . GLU A 1 94 ? 13.57 5.926 8.648 1 88.75 94 GLU A N 1
ATOM 657 C CA . GLU A 1 94 ? 14.734 6.52 9.289 1 88.75 94 GLU A CA 1
ATOM 658 C C . GLU A 1 94 ? 15.023 7.914 8.734 1 88.75 94 GLU A C 1
ATOM 660 O O . GLU A 1 94 ? 15.617 8.75 9.422 1 88.75 94 GLU A O 1
ATOM 665 N N . HIS A 1 95 ? 14.531 8.086 7.508 1 81.56 95 HIS A N 1
ATOM 666 C CA . HIS A 1 95 ? 14.75 9.398 6.906 1 81.56 95 HIS A CA 1
ATOM 667 C C . HIS A 1 95 ? 13.742 10.414 7.422 1 81.56 95 HIS A C 1
ATOM 669 O O . HIS A 1 95 ? 13.961 11.625 7.316 1 81.56 95 HIS A O 1
ATOM 675 N N . GLY A 1 96 ? 12.68 9.969 8.016 1 73.56 96 GLY A N 1
ATOM 676 C CA . GLY A 1 96 ? 11.734 10.758 8.789 1 73.56 96 GLY A CA 1
ATOM 677 C C . GLY A 1 96 ? 10.977 11.766 7.949 1 73.56 96 GLY A C 1
ATOM 678 O O . GLY A 1 96 ? 10.328 12.664 8.484 1 73.56 96 GLY A O 1
ATOM 679 N N . LEU A 1 97 ? 10.984 11.734 6.762 1 77.25 97 LEU A N 1
ATOM 680 C CA . LEU A 1 97 ? 10.391 12.773 5.93 1 77.25 97 LEU A CA 1
ATOM 681 C C . LEU A 1 97 ? 8.93 12.453 5.621 1 77.25 97 LEU A C 1
ATOM 683 O O . LEU A 1 97 ? 8.086 13.344 5.594 1 77.25 97 LEU A O 1
ATOM 687 N N . PHE A 1 98 ? 8.664 11.156 5.469 1 87.81 98 PHE A N 1
ATOM 688 C CA . PHE A 1 98 ? 7.336 10.742 5.023 1 87.81 98 PHE A CA 1
ATOM 689 C C . PHE A 1 98 ? 6.879 9.5 5.777 1 87.81 98 PHE A C 1
ATOM 691 O O . PHE A 1 98 ? 7.633 8.93 6.566 1 87.81 98 PHE A O 1
ATOM 698 N N . ARG A 1 99 ? 5.609 9.289 5.684 1 91.06 99 ARG A N 1
ATOM 699 C CA . ARG A 1 99 ? 5.078 7.98 6.055 1 91.06 99 ARG A CA 1
ATOM 700 C C . ARG A 1 99 ? 5.039 7.047 4.852 1 91.06 99 ARG A C 1
ATOM 702 O O . ARG A 1 99 ? 4.793 7.484 3.725 1 91.06 99 ARG A O 1
ATOM 709 N N . TYR A 1 100 ? 5.328 5.809 5.207 1 95.62 100 TYR A N 1
ATOM 710 C CA . TYR A 1 100 ? 5.461 4.887 4.09 1 95.62 100 TYR A CA 1
ATOM 711 C C . TYR A 1 100 ? 4.547 3.678 4.266 1 95.62 100 TYR A C 1
ATOM 713 O O . TYR A 1 100 ? 4.227 3.297 5.395 1 95.62 100 TYR A O 1
ATOM 721 N N . VAL A 1 101 ? 4.066 3.168 3.197 1 96.88 101 VAL A N 1
ATOM 722 C CA . VAL A 1 101 ? 3.5 1.828 3.078 1 96.88 101 VAL A CA 1
ATOM 723 C C . VAL A 1 101 ? 4.375 0.978 2.16 1 96.88 101 VAL A C 1
ATOM 725 O O . VAL A 1 101 ? 4.648 1.362 1.021 1 96.88 101 VAL A O 1
ATOM 728 N N . VAL A 1 102 ? 4.859 -0.122 2.686 1 97.88 102 VAL A N 1
ATOM 729 C CA . VAL A 1 102 ? 5.645 -1.041 1.87 1 97.88 102 VAL A CA 1
ATOM 730 C C . VAL A 1 102 ? 4.871 -2.342 1.666 1 97.88 102 VAL A C 1
ATOM 732 O O . VAL A 1 102 ? 4.418 -2.959 2.633 1 97.88 102 VAL A O 1
ATOM 735 N N . VAL A 1 103 ? 4.695 -2.721 0.42 1 97.62 103 VAL A N 1
ATOM 736 C CA . VAL A 1 103 ? 3.996 -3.947 0.052 1 97.62 103 VAL A CA 1
ATOM 737 C C . VAL A 1 103 ? 4.934 -4.863 -0.731 1 97.62 103 VAL A C 1
ATOM 739 O O . VAL A 1 103 ? 5.555 -4.434 -1.707 1 97.62 103 VAL A O 1
ATOM 742 N N . CYS A 1 104 ? 5.066 -6.105 -0.274 1 97.62 104 CYS A N 1
ATOM 743 C CA . CYS A 1 104 ? 5.895 -7.082 -0.97 1 97.62 104 CYS A CA 1
ATOM 744 C C . CYS A 1 104 ? 5.086 -8.328 -1.325 1 97.62 104 CYS A C 1
ATOM 746 O O . CYS A 1 104 ? 4.246 -8.773 -0.542 1 97.62 104 CYS A O 1
ATOM 748 N N . SER A 1 105 ? 5.379 -8.836 -2.484 1 96.44 105 SER A N 1
ATOM 749 C CA . SER A 1 105 ? 4.578 -9.953 -2.982 1 96.44 105 SER A CA 1
ATOM 750 C C . SER A 1 105 ? 5.371 -10.797 -3.977 1 96.44 105 SER A C 1
ATOM 752 O O . SER A 1 105 ? 6.332 -10.312 -4.582 1 96.44 105 SER A O 1
ATOM 754 N N . GLU A 1 106 ? 4.98 -12.008 -4.078 1 95.19 106 GLU A N 1
ATOM 755 C CA . GLU A 1 106 ? 5.512 -12.891 -5.113 1 95.19 106 GLU A CA 1
ATOM 756 C C . GLU A 1 106 ? 4.629 -12.875 -6.355 1 95.19 106 GLU A C 1
ATOM 758 O O . GLU A 1 106 ? 5.051 -13.305 -7.434 1 95.19 106 GLU A O 1
ATOM 763 N N . ALA A 1 107 ? 3.412 -12.422 -6.223 1 94.44 107 ALA A N 1
ATOM 764 C CA . ALA A 1 107 ? 2.434 -12.328 -7.305 1 94.44 107 ALA A CA 1
ATOM 765 C C . ALA A 1 107 ? 2.031 -10.875 -7.555 1 94.44 107 ALA A C 1
ATOM 767 O O . ALA A 1 107 ? 2.137 -10.031 -6.664 1 94.44 107 ALA A O 1
ATOM 768 N N . PRO A 1 108 ? 1.518 -10.57 -8.727 1 93.81 108 PRO A N 1
ATOM 769 C CA . PRO A 1 108 ? 1.144 -9.195 -9.047 1 93.81 108 PRO A CA 1
ATOM 770 C C . PRO A 1 108 ? -0.009 -8.68 -8.188 1 93.81 108 PRO A C 1
ATOM 772 O O . PRO A 1 108 ? -0.841 -9.469 -7.727 1 93.81 108 PRO A O 1
ATOM 775 N N . PHE A 1 109 ? -0.013 -7.457 -7.961 1 94.94 109 PHE A N 1
ATOM 776 C CA . PHE A 1 109 ? -1.143 -6.77 -7.348 1 94.94 109 PHE A CA 1
ATOM 777 C C . PHE A 1 109 ? -1.381 -5.422 -8.008 1 94.94 109 PHE A C 1
ATOM 779 O O . PHE A 1 109 ? -0.514 -4.914 -8.727 1 94.94 109 PHE A O 1
ATOM 786 N N . VAL A 1 110 ? -2.523 -4.91 -7.82 1 95.38 110 VAL A N 1
ATOM 787 C CA . VAL A 1 110 ? -2.896 -3.604 -8.359 1 95.38 110 VAL A CA 1
ATOM 788 C C . VAL A 1 110 ? -2.971 -2.582 -7.223 1 95.38 110 VAL A C 1
ATOM 790 O O . VAL A 1 110 ? -3.258 -2.938 -6.078 1 95.38 110 VAL A O 1
ATOM 793 N N . TYR A 1 111 ? -2.613 -1.356 -7.547 1 96.12 111 TYR A N 1
ATOM 794 C CA . TYR A 1 111 ? -2.711 -0.325 -6.52 1 96.12 111 TYR A CA 1
ATOM 795 C C . TYR A 1 111 ? -3.256 0.974 -7.102 1 96.12 111 TYR A C 1
ATOM 797 O O . TYR A 1 111 ? -3.131 1.224 -8.305 1 96.12 111 TYR A O 1
ATOM 805 N N . ALA A 1 112 ? -3.885 1.757 -6.273 1 96.56 112 ALA A N 1
ATOM 806 C CA . ALA A 1 112 ? -4.363 3.104 -6.57 1 96.56 112 ALA A CA 1
ATOM 807 C C . ALA A 1 112 ? -3.9 4.098 -5.508 1 96.56 112 ALA A C 1
ATOM 809 O O . ALA A 1 112 ? -4.016 3.834 -4.309 1 96.56 112 ALA A O 1
ATOM 810 N N . VAL A 1 113 ? -3.314 5.16 -5.965 1 94.38 113 VAL A N 1
ATOM 811 C CA . VAL A 1 113 ? -2.838 6.227 -5.094 1 94.38 113 VAL A CA 1
ATOM 812 C C . VAL A 1 113 ? -3.145 7.586 -5.719 1 94.38 113 VAL A C 1
ATOM 814 O O . VAL A 1 113 ? -3.551 7.66 -6.879 1 94.38 113 VAL A O 1
ATOM 817 N N . ARG A 1 114 ? -2.922 8.562 -4.898 1 92.19 114 ARG A N 1
ATOM 818 C CA . ARG A 1 114 ? -2.973 9.906 -5.469 1 92.19 114 ARG A CA 1
ATOM 819 C C . ARG A 1 114 ? -1.815 10.133 -6.438 1 92.19 114 ARG A C 1
ATOM 821 O O . ARG A 1 114 ? -0.71 9.633 -6.219 1 92.19 114 ARG A O 1
ATOM 828 N N . ILE A 1 115 ? -2.059 10.977 -7.395 1 90.5 115 ILE A N 1
ATOM 829 C CA . ILE A 1 115 ? -1.105 11.156 -8.484 1 90.5 115 ILE A CA 1
ATOM 830 C C . ILE A 1 115 ? 0.199 11.734 -7.941 1 90.5 115 ILE A C 1
ATOM 832 O O . ILE A 1 115 ? 1.272 11.492 -8.5 1 90.5 115 ILE A O 1
ATOM 836 N N . ASP A 1 116 ? 0.134 12.461 -6.91 1 90.62 116 ASP A N 1
ATOM 837 C CA . ASP A 1 116 ? 1.332 13.125 -6.406 1 90.62 116 ASP A CA 1
ATOM 838 C C . ASP A 1 116 ? 2.053 12.258 -5.375 1 90.62 116 ASP A C 1
ATOM 840 O O . ASP A 1 116 ? 2.992 12.711 -4.723 1 90.62 116 ASP A O 1
ATOM 844 N N . THR A 1 117 ? 1.621 11.055 -5.27 1 93.31 117 THR A N 1
ATOM 845 C CA . THR A 1 117 ? 2.26 10.141 -4.328 1 93.31 117 THR A CA 1
ATOM 846 C C . THR A 1 117 ? 3.605 9.664 -4.867 1 93.31 117 THR A C 1
ATOM 848 O O . THR A 1 117 ? 3.705 9.25 -6.023 1 93.31 117 THR A O 1
ATOM 851 N N . ALA A 1 118 ? 4.625 9.766 -4.027 1 94.62 118 ALA A N 1
ATOM 852 C CA . ALA A 1 118 ? 5.906 9.164 -4.395 1 94.62 118 ALA A CA 1
ATOM 853 C C . ALA A 1 118 ? 5.871 7.648 -4.207 1 94.62 118 ALA A C 1
ATOM 855 O O . ALA A 1 118 ? 5.309 7.152 -3.229 1 94.62 118 ALA A O 1
ATOM 856 N N . TYR A 1 119 ? 6.434 6.938 -5.148 1 95.44 119 TYR A N 1
ATOM 857 C CA . TYR A 1 119 ? 6.457 5.484 -5.074 1 95.44 119 TYR A CA 1
ATOM 858 C C . TYR A 1 119 ? 7.672 4.918 -5.797 1 95.44 119 TYR A C 1
ATOM 860 O O . TYR A 1 119 ? 8.273 5.594 -6.641 1 95.44 119 TYR A O 1
ATOM 868 N N . CYS A 1 120 ? 8.078 3.73 -5.383 1 96.25 120 CYS A N 1
ATOM 869 C CA . CYS A 1 120 ? 9.172 3.039 -6.062 1 96.25 120 CYS A CA 1
ATOM 870 C C . CYS A 1 120 ? 9.094 1.536 -5.828 1 96.25 120 CYS A C 1
ATOM 872 O O . CYS A 1 120 ? 8.727 1.091 -4.738 1 96.25 120 CYS A O 1
ATOM 874 N N . SER A 1 121 ? 9.469 0.797 -6.84 1 95.25 121 SER A N 1
ATOM 875 C CA . SER A 1 121 ? 9.492 -0.659 -6.75 1 95.25 121 SER A CA 1
ATOM 876 C C . SER A 1 121 ? 10.922 -1.188 -6.738 1 95.25 121 SER A C 1
ATOM 878 O O . SER A 1 121 ? 11.836 -0.538 -7.254 1 95.25 121 SER A O 1
ATOM 880 N N . SER A 1 122 ? 11.125 -2.24 -6.055 1 94.44 122 SER A N 1
ATOM 881 C CA . SER A 1 122 ? 12.352 -3.025 -6.078 1 94.44 122 SER A CA 1
ATOM 882 C C . SER A 1 122 ? 12.055 -4.52 -6.078 1 94.44 122 SER A C 1
ATOM 884 O O . SER A 1 122 ? 10.984 -4.945 -5.645 1 94.44 122 SER A O 1
ATOM 886 N N . ARG A 1 123 ? 13.008 -5.246 -6.656 1 94.12 123 ARG A N 1
ATOM 887 C CA . ARG A 1 123 ? 12.758 -6.68 -6.723 1 94.12 123 ARG A CA 1
ATOM 888 C C . ARG A 1 123 ? 14.047 -7.477 -6.562 1 94.12 123 ARG A C 1
ATOM 890 O O . ARG A 1 123 ? 15.141 -6.953 -6.801 1 94.12 123 ARG A O 1
ATOM 897 N N . ASN A 1 124 ? 13.859 -8.641 -6.059 1 92.69 124 ASN A N 1
ATOM 898 C CA . ASN A 1 124 ? 14.891 -9.672 -6.18 1 92.69 124 ASN A CA 1
ATOM 899 C C . ASN A 1 124 ? 14.367 -10.906 -6.895 1 92.69 124 ASN A C 1
ATOM 901 O O . ASN A 1 124 ? 13.352 -10.852 -7.59 1 92.69 124 ASN A O 1
ATOM 905 N N . LYS A 1 125 ? 15.117 -12.031 -6.883 1 90.19 125 LYS A N 1
ATOM 906 C CA . LYS A 1 125 ? 14.773 -13.219 -7.656 1 90.19 125 LYS A CA 1
ATOM 907 C C . LYS A 1 125 ? 13.445 -13.805 -7.207 1 90.19 125 LYS A C 1
ATOM 909 O O . LYS A 1 125 ? 12.727 -14.414 -8 1 90.19 125 LYS A O 1
ATOM 914 N N . ASN A 1 126 ? 13.023 -13.57 -5.992 1 92.62 126 ASN A N 1
ATOM 915 C CA . ASN A 1 126 ? 11.922 -14.305 -5.379 1 92.62 126 ASN A CA 1
ATOM 916 C C . ASN A 1 126 ? 10.664 -13.445 -5.281 1 92.62 126 ASN A C 1
ATOM 918 O O . ASN A 1 126 ? 9.547 -13.977 -5.316 1 92.62 126 ASN A O 1
ATOM 922 N N . HIS A 1 127 ? 10.891 -12.203 -5.043 1 95.5 127 HIS A N 1
ATOM 923 C CA . HIS A 1 127 ? 9.734 -11.352 -4.801 1 95.5 127 HIS A CA 1
ATOM 924 C C . HIS A 1 127 ? 10.016 -9.906 -5.191 1 95.5 127 HIS A C 1
ATOM 926 O O . HIS A 1 127 ? 11.141 -9.57 -5.586 1 95.5 127 HIS A O 1
ATOM 932 N N . PHE A 1 128 ? 8.969 -8.992 -5.254 1 96.19 128 PHE A N 1
ATOM 933 C CA . PHE A 1 128 ? 9.094 -7.559 -5.488 1 96.19 128 PHE A CA 1
ATOM 934 C C . PHE A 1 128 ? 8.367 -6.766 -4.41 1 96.19 128 PHE A C 1
ATOM 936 O O . PHE A 1 128 ? 7.461 -7.289 -3.752 1 96.19 128 PHE A O 1
ATOM 943 N N . CYS A 1 129 ? 8.883 -5.645 -4.199 1 97.12 129 CYS A N 1
ATOM 944 C CA . CYS A 1 129 ? 8.289 -4.734 -3.221 1 97.12 129 CYS A CA 1
ATOM 945 C C . CYS A 1 129 ? 7.957 -3.391 -3.855 1 97.12 129 CYS A C 1
ATOM 947 O O . CYS A 1 129 ? 8.695 -2.906 -4.719 1 97.12 129 CYS A O 1
ATOM 949 N N . GLN A 1 130 ? 6.812 -2.852 -3.498 1 96.94 130 GLN A N 1
ATOM 950 C CA . GLN A 1 130 ? 6.395 -1.494 -3.832 1 96.94 130 GLN A CA 1
ATOM 951 C C . GLN A 1 130 ? 6.254 -0.639 -2.574 1 96.94 130 GLN A C 1
ATOM 953 O O . GLN A 1 130 ? 5.59 -1.04 -1.617 1 96.94 130 GLN A O 1
ATOM 958 N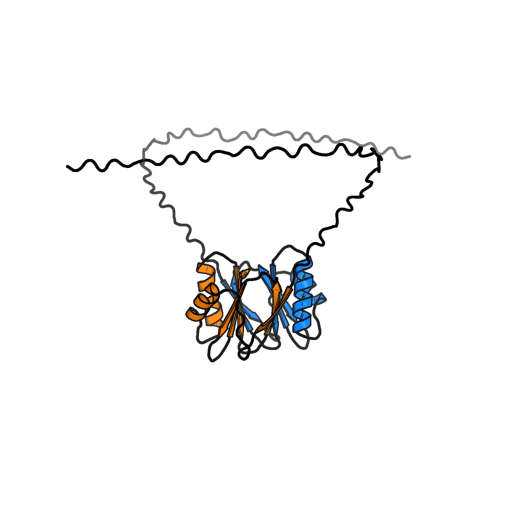 N . ALA A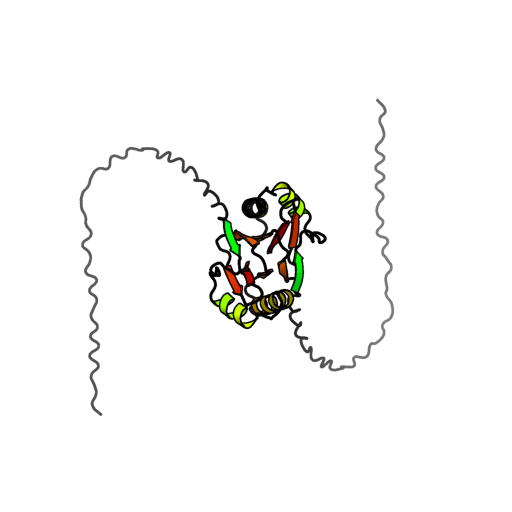 1 131 ? 6.898 0.495 -2.594 1 97.06 131 ALA A N 1
ATOM 959 C CA . ALA A 1 131 ? 6.785 1.423 -1.471 1 97.06 131 ALA A CA 1
ATOM 960 C C . ALA A 1 131 ? 6.086 2.711 -1.894 1 97.06 131 ALA A C 1
ATOM 962 O O . ALA A 1 131 ? 6.266 3.182 -3.02 1 97.06 131 ALA A O 1
ATOM 963 N N . PHE A 1 132 ? 5.293 3.227 -1.002 1 96.56 132 PHE A N 1
ATOM 964 C CA . PHE A 1 132 ? 4.562 4.469 -1.22 1 96.56 132 PHE A CA 1
ATOM 965 C C . PHE A 1 132 ? 4.84 5.465 -0.101 1 96.56 132 PHE A C 1
ATOM 967 O O . PHE A 1 132 ? 4.773 5.117 1.079 1 96.56 132 PHE A O 1
ATOM 974 N N . ALA A 1 133 ? 5.176 6.695 -0.525 1 94 133 ALA A N 1
ATOM 975 C CA . ALA A 1 133 ? 5.355 7.777 0.438 1 94 133 ALA A CA 1
ATOM 976 C C . ALA A 1 133 ? 4.117 8.672 0.5 1 94 133 ALA A C 1
ATOM 978 O O . ALA A 1 133 ? 3.693 9.219 -0.516 1 94 133 ALA A O 1
ATOM 979 N N . ILE A 1 134 ? 3.57 8.727 1.655 1 80.62 134 ILE A N 1
ATOM 980 C CA . ILE A 1 134 ? 2.373 9.555 1.779 1 80.62 134 ILE A CA 1
ATOM 981 C C . ILE A 1 134 ? 2.615 10.664 2.801 1 80.62 134 ILE A C 1
ATOM 983 O O . ILE A 1 134 ? 3.363 10.477 3.762 1 80.62 134 ILE A O 1
ATOM 987 N N . MET B 1 1 ? -55.312 30.078 41.844 1 36.81 1 MET B N 1
ATOM 988 C CA . MET B 1 1 ? -54.219 31.062 41.969 1 36.81 1 MET B CA 1
ATOM 989 C C . MET B 1 1 ? -53.281 30.656 43.094 1 36.81 1 MET B C 1
ATOM 991 O O . MET B 1 1 ? -52.812 31.516 43.844 1 36.81 1 MET B O 1
ATOM 995 N N . ASN B 1 2 ? -53.125 29.312 43.5 1 40.12 2 ASN B N 1
ATOM 996 C CA . ASN B 1 2 ? -52.375 28.828 44.625 1 40.12 2 ASN B CA 1
ATOM 997 C C . ASN B 1 2 ? -50.875 29.109 44.469 1 40.12 2 ASN B C 1
ATOM 999 O O . ASN B 1 2 ? -50.281 28.766 43.438 1 40.12 2 ASN B O 1
ATOM 1003 N N . SER B 1 3 ? -50.312 30.156 45.219 1 42.22 3 SER B N 1
ATOM 1004 C CA . SER B 1 3 ? -49 30.781 45.438 1 42.22 3 SER B CA 1
ATOM 1005 C C . SER B 1 3 ? -48 29.766 45.969 1 42.22 3 SER B C 1
ATOM 1007 O O . SER B 1 3 ? -48.062 29.391 47.156 1 42.22 3 SER B O 1
ATOM 1009 N N . ILE B 1 4 ? -47.594 28.703 45.188 1 46.22 4 ILE B N 1
ATOM 1010 C CA . ILE B 1 4 ? -46.625 27.672 45.562 1 46.22 4 ILE B CA 1
ATOM 1011 C C . ILE B 1 4 ? -45.312 28.297 46 1 46.22 4 ILE B C 1
ATOM 1013 O O . ILE B 1 4 ? -44.688 29.016 45.219 1 46.22 4 ILE B O 1
ATOM 1017 N N . LEU B 1 5 ? -45.156 28.672 47.344 1 41.22 5 LEU B N 1
ATOM 1018 C CA . LEU B 1 5 ? -44.031 29.188 48.125 1 41.22 5 LEU B CA 1
ATOM 1019 C C . LEU B 1 5 ? -42.781 28.312 47.938 1 41.22 5 LEU B C 1
ATOM 1021 O O . LEU B 1 5 ? -42.812 27.125 48.281 1 41.22 5 LEU B O 1
ATOM 1025 N N . VAL B 1 6 ? -41.969 28.531 46.844 1 41 6 VAL B N 1
ATOM 1026 C CA . VAL B 1 6 ? -40.719 27.891 46.438 1 41 6 VAL B CA 1
ATOM 1027 C C . VAL B 1 6 ? -39.656 28.109 47.531 1 41 6 VAL B C 1
ATOM 1029 O O . VAL B 1 6 ? -39.25 29.234 47.781 1 41 6 VAL B O 1
ATOM 1032 N N . ILE B 1 7 ? -39.75 27.312 48.688 1 40.78 7 ILE B N 1
ATOM 1033 C CA . ILE B 1 7 ? -38.812 27.312 49.812 1 40.78 7 ILE B CA 1
ATOM 1034 C C . ILE B 1 7 ? -37.406 27.016 49.281 1 40.78 7 ILE B C 1
ATOM 1036 O O . ILE B 1 7 ? -37.125 25.938 48.75 1 40.78 7 ILE B O 1
ATOM 1040 N N . LEU B 1 8 ? -36.625 28.078 48.75 1 37.75 8 LEU B N 1
ATOM 1041 C CA . LEU B 1 8 ? -35.219 28.109 48.344 1 37.75 8 LEU B CA 1
ATOM 1042 C C . LEU B 1 8 ? -34.281 27.719 49.469 1 37.75 8 LEU B C 1
ATOM 1044 O O . LEU B 1 8 ? -34.188 28.438 50.469 1 37.75 8 LEU B O 1
ATOM 1048 N N . ILE B 1 9 ? -34.281 26.375 49.844 1 41.81 9 ILE B N 1
ATOM 1049 C CA . ILE B 1 9 ? -33.375 25.844 50.875 1 41.81 9 ILE B CA 1
ATOM 1050 C C . ILE B 1 9 ? -31.938 26.156 50.5 1 41.81 9 ILE B C 1
ATOM 1052 O O . ILE B 1 9 ? -31.406 25.641 49.5 1 41.81 9 ILE B O 1
ATOM 1056 N N . LEU B 1 10 ? -31.438 27.422 50.656 1 39.31 10 LEU B N 1
ATOM 1057 C CA . LEU B 1 10 ? -30.062 27.875 50.531 1 39.31 10 LEU B CA 1
ATOM 1058 C C . LEU B 1 10 ? -29.156 27.109 51.5 1 39.31 10 LEU B C 1
ATOM 1060 O O . LEU B 1 10 ? -29.25 27.297 52.719 1 39.31 10 LEU B O 1
ATOM 1064 N N . THR B 1 11 ? -29 25.766 51.281 1 39.31 11 THR B N 1
ATOM 1065 C CA . THR B 1 11 ? -28.094 24.969 52.094 1 39.31 11 THR B CA 1
ATOM 1066 C C . THR B 1 11 ? -26.688 25.562 52.094 1 39.31 11 THR B C 1
ATOM 1068 O O . THR B 1 11 ? -26.094 25.75 51.031 1 39.31 11 THR B O 1
ATOM 1071 N N . ILE B 1 12 ? -26.391 26.562 52.969 1 41.88 12 ILE B N 1
ATOM 1072 C CA . ILE B 1 12 ? -25.141 27.219 53.344 1 41.88 12 ILE B CA 1
ATOM 1073 C C . ILE B 1 12 ? -24.047 26.156 53.562 1 41.88 12 ILE B C 1
ATOM 1075 O O . ILE B 1 12 ? -24.188 25.297 54.438 1 41.88 12 ILE B O 1
ATOM 1079 N N . CYS B 1 13 ? -23.375 25.719 52.469 1 35.91 13 CYS B N 1
ATOM 1080 C CA . CYS B 1 13 ? -22.188 24.875 52.438 1 35.91 13 CYS B CA 1
ATOM 1081 C C . CYS B 1 13 ? -21.141 25.391 53.406 1 35.91 13 CYS B C 1
ATOM 1083 O O . CYS B 1 13 ? -20.578 26.469 53.219 1 35.91 13 CYS B O 1
ATOM 1085 N N . SER B 1 14 ? -21.422 25.312 54.75 1 37.09 14 SER B N 1
ATOM 1086 C CA . SER B 1 14 ? -20.469 25.719 55.781 1 37.09 14 SER B CA 1
ATOM 1087 C C . SER B 1 14 ? -19.109 25.094 55.531 1 37.09 14 SER B C 1
ATOM 1089 O O . SER B 1 14 ? -18.984 23.875 55.406 1 37.09 14 SER B O 1
ATOM 1091 N N . ILE B 1 15 ? -18.203 25.812 54.844 1 40.25 15 ILE B N 1
ATOM 1092 C CA . ILE B 1 15 ? -16.781 25.578 54.625 1 40.25 15 ILE B CA 1
ATOM 1093 C C . ILE B 1 15 ? -16.109 25.219 55.969 1 40.25 15 ILE B C 1
ATOM 1095 O O . ILE B 1 15 ? -16.047 26.047 56.875 1 40.25 15 ILE B O 1
ATOM 1099 N N . SER B 1 16 ? -16.516 24.062 56.562 1 37.28 16 SER B N 1
ATOM 1100 C CA . SER B 1 16 ? -15.812 23.703 57.781 1 37.28 16 SER B CA 1
ATOM 1101 C C . SER B 1 16 ? -14.305 23.781 57.594 1 37.28 16 SER B C 1
ATOM 1103 O O . SER B 1 16 ? -13.773 23.312 56.594 1 37.28 16 SER B O 1
ATOM 1105 N N . ALA B 1 17 ? -13.719 24.844 58.156 1 37.34 17 ALA B N 1
ATOM 1106 C CA . ALA B 1 17 ? -12.32 25.234 58.344 1 37.34 17 ALA B CA 1
ATOM 1107 C C . ALA B 1 17 ? -11.469 24.062 58.812 1 37.34 17 ALA B C 1
ATOM 1109 O O . ALA B 1 17 ? -11.82 23.406 59.781 1 37.34 17 ALA B O 1
ATOM 1110 N N . CYS B 1 18 ? -10.953 23.281 57.812 1 34.28 18 CYS B N 1
ATOM 1111 C CA . CYS B 1 18 ? -10.031 22.188 58.094 1 34.28 18 CYS B CA 1
ATOM 1112 C C . CYS B 1 18 ? -8.93 22.641 59.062 1 34.28 18 CYS B C 1
ATOM 1114 O O . CYS B 1 18 ? -8.266 23.656 58.812 1 34.28 18 CYS B O 1
ATOM 1116 N N . PRO B 1 19 ? -9.164 22.406 60.344 1 34.69 19 PRO B N 1
ATOM 1117 C CA . PRO B 1 19 ? -8.148 22.781 61.312 1 34.69 19 PRO B CA 1
ATOM 1118 C C . PRO B 1 19 ? -6.734 22.375 60.906 1 34.69 19 PRO B C 1
ATOM 1120 O O . PRO B 1 19 ? -6.547 21.344 60.25 1 34.69 19 PRO B O 1
ATOM 1123 N N . GLY B 1 20 ? -5.969 23.375 60.344 1 30.45 20 GLY B N 1
ATOM 1124 C CA . GLY B 1 20 ? -4.566 23.312 59.938 1 30.45 20 GLY B CA 1
ATOM 1125 C C . GLY B 1 20 ? -3.691 22.609 60.969 1 30.45 20 GLY B C 1
ATOM 1126 O O . GLY B 1 20 ? -3.859 22.781 62.156 1 30.45 20 GLY B O 1
ATOM 1127 N N . LEU B 1 21 ? -3.354 21.422 60.625 1 32.22 21 LEU B N 1
ATOM 1128 C CA . LEU B 1 21 ? -2.396 20.484 61.219 1 32.22 21 LEU B CA 1
ATOM 1129 C C . LEU B 1 21 ? -1.084 21.188 61.562 1 32.22 21 LEU B C 1
ATOM 1131 O O . LEU B 1 21 ? -0.378 21.641 60.656 1 32.22 21 LEU B O 1
ATOM 1135 N N . PHE B 1 22 ? -0.963 21.797 62.688 1 32.69 22 PHE B N 1
ATOM 1136 C CA . PHE B 1 22 ? 0.165 22.562 63.188 1 32.69 22 PHE B CA 1
ATOM 1137 C C . PHE B 1 22 ? 1.417 21.703 63.281 1 32.69 22 PHE B C 1
ATOM 1139 O O . PHE B 1 22 ? 2.477 22.172 63.688 1 32.69 22 PHE B O 1
ATOM 1146 N N . GLY B 1 23 ? 1.31 20.375 63.219 1 26.84 23 GLY B N 1
ATOM 1147 C CA . GLY B 1 23 ? 2.227 19.828 64.188 1 26.84 23 GLY B CA 1
ATOM 1148 C C . GLY B 1 23 ? 3.664 20.266 63.969 1 26.84 23 GLY B C 1
ATOM 1149 O O . GLY B 1 23 ? 3.959 21.016 63.031 1 26.84 23 GLY B O 1
ATOM 1150 N N . GLY B 1 24 ? 4.707 19.188 64.125 1 27.33 24 GLY B N 1
ATOM 1151 C CA . GLY B 1 24 ? 5.949 18.984 64.875 1 27.33 24 GLY B CA 1
ATOM 1152 C C . GLY B 1 24 ? 7.16 19.547 64.125 1 27.33 24 GLY B C 1
ATOM 1153 O O . GLY B 1 24 ? 7.176 19.625 62.906 1 27.33 24 GLY B O 1
ATOM 1154 N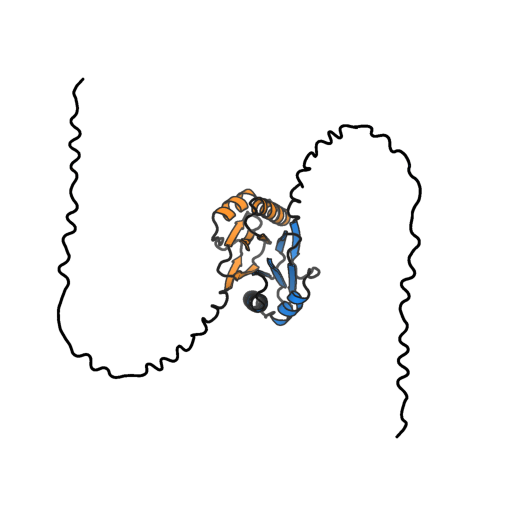 N . LEU B 1 25 ? 7.992 20.219 64.875 1 28.78 25 LEU B N 1
ATOM 1155 C CA . LEU B 1 25 ? 9.164 21.094 64.812 1 28.78 25 LEU B CA 1
ATOM 1156 C C . LEU B 1 25 ? 10.352 20.344 64.25 1 28.78 25 LEU B C 1
ATOM 1158 O O . LEU B 1 25 ? 11.492 20.812 64.312 1 28.78 25 LEU B O 1
ATOM 1162 N N . GLY B 1 26 ? 10.148 19.203 63.688 1 27.42 26 GLY B N 1
ATOM 1163 C CA . GLY B 1 26 ? 11.438 18.531 63.656 1 27.42 26 GLY B CA 1
ATOM 1164 C C . GLY B 1 26 ? 12.484 19.281 62.844 1 27.42 26 GLY B C 1
ATOM 1165 O O . GLY B 1 26 ? 12.156 20 61.906 1 27.42 26 GLY B O 1
ATOM 1166 N N . GLY B 1 27 ? 13.539 19.625 63.531 1 26.33 27 GLY B N 1
ATOM 1167 C CA . GLY B 1 27 ? 14.758 20.359 63.25 1 26.33 27 GLY B CA 1
ATOM 1168 C C . GLY B 1 27 ? 15.508 19.812 62.062 1 26.33 27 GLY B C 1
ATOM 1169 O O . GLY B 1 27 ? 15.992 18.688 62.062 1 26.33 27 GLY B O 1
ATOM 1170 N N . CYS B 1 28 ? 14.883 19.875 60.938 1 26.58 28 CYS B N 1
ATOM 1171 C CA . CYS B 1 28 ? 15.555 19.328 59.75 1 26.58 28 CYS B CA 1
ATOM 1172 C C . CYS B 1 28 ? 16.891 20 59.531 1 26.58 28 CYS B C 1
ATOM 1174 O O . CYS B 1 28 ? 16.984 21.234 59.531 1 26.58 28 CYS B O 1
ATOM 1176 N N . GLY B 1 29 ? 17.859 19.344 60.156 1 28.98 29 GLY B N 1
ATOM 1177 C CA . GLY B 1 29 ? 19.266 19.625 59.938 1 28.98 29 GLY B CA 1
ATOM 1178 C C . GLY B 1 29 ? 19.594 19.812 58.469 1 28.98 29 GLY B C 1
ATOM 1179 O O . GLY B 1 29 ? 18.969 19.188 57.594 1 28.98 29 GLY B O 1
ATOM 1180 N N . GLY B 1 30 ? 19.906 20.969 58.094 1 29.08 30 GLY B N 1
ATOM 1181 C CA . GLY B 1 30 ? 20.234 21.594 56.812 1 29.08 30 GLY B CA 1
ATOM 1182 C C . GLY B 1 30 ? 21.328 20.875 56.062 1 29.08 30 GLY B C 1
ATOM 1183 O O . GLY B 1 30 ? 22.516 21.109 56.281 1 29.08 30 GLY B O 1
ATOM 1184 N N . GLY B 1 31 ? 21.422 19.578 56.25 1 29.28 31 GLY B N 1
ATOM 1185 C CA . GLY B 1 31 ? 22.594 19.156 55.469 1 29.28 31 GLY B CA 1
ATOM 1186 C C . GLY B 1 31 ? 22.5 19.5 54 1 29.28 31 GLY B C 1
ATOM 1187 O O . GLY B 1 31 ? 21.406 19.5 53.438 1 29.28 31 GLY B O 1
ATOM 1188 N N . SER B 1 32 ? 23.312 20.406 53.594 1 31.41 32 SER B N 1
ATOM 1189 C CA . SER B 1 32 ? 23.562 20.938 52.25 1 31.41 32 SER B CA 1
ATOM 1190 C C . SER B 1 32 ? 23.781 19.828 51.25 1 31.41 32 SER B C 1
ATOM 1192 O O . SER B 1 32 ? 24.828 19.172 51.219 1 31.41 32 SER B O 1
ATOM 1194 N N . GLY B 1 33 ? 23.188 18.719 51.406 1 31.17 33 GLY B N 1
ATOM 1195 C CA . GLY B 1 33 ? 23.594 17.797 50.344 1 31.17 33 GLY B CA 1
ATOM 1196 C C . GLY B 1 33 ? 23.359 18.328 48.969 1 31.17 33 GLY B C 1
ATOM 1197 O O . GLY B 1 33 ? 22.297 18.891 48.688 1 31.17 33 GLY B O 1
ATOM 1198 N N . GLY B 1 34 ? 24.375 18.969 48.375 1 32.12 34 GLY B N 1
ATOM 1199 C CA . GLY B 1 34 ? 24.438 19.344 46.969 1 32.12 34 GLY B CA 1
ATOM 1200 C C . GLY B 1 34 ? 23.891 18.281 46.062 1 32.12 34 GLY B C 1
ATOM 1201 O O . GLY B 1 34 ? 24.266 17.109 46.156 1 32.12 34 GLY B O 1
ATOM 1202 N N . CYS B 1 35 ? 22.641 18.25 45.906 1 32.44 35 CYS B N 1
ATOM 1203 C CA . CYS B 1 35 ? 21.969 17.438 44.938 1 32.44 35 CYS B CA 1
ATOM 1204 C C . CYS B 1 35 ? 22.578 17.609 43.562 1 32.44 35 CYS B C 1
ATOM 1206 O O . CYS B 1 35 ? 22.516 18.688 42.969 1 32.44 35 CYS B O 1
ATOM 1208 N N . GLY B 1 36 ? 23.859 17.328 43.438 1 35.47 36 GLY B N 1
ATOM 1209 C CA . GLY B 1 36 ? 24.344 17.203 42.062 1 35.47 36 GLY B CA 1
ATOM 1210 C C . GLY B 1 36 ? 23.453 16.328 41.188 1 35.47 36 GLY B C 1
ATOM 1211 O O . GLY B 1 36 ? 23.672 15.125 41.125 1 35.47 36 GLY B O 1
ATOM 1212 N N . GLY B 1 37 ? 22.234 16.25 41.469 1 35.69 37 GLY B N 1
ATOM 1213 C CA . GLY B 1 37 ? 21.484 15.406 40.531 1 35.69 37 GLY B CA 1
ATOM 1214 C C . GLY B 1 37 ? 21.672 15.797 39.094 1 35.69 37 GLY B C 1
ATOM 1215 O O . GLY B 1 37 ? 21.438 16.953 38.719 1 35.69 37 GLY B O 1
ATOM 1216 N N . GLY B 1 38 ? 22.828 15.391 38.531 1 38.69 38 GLY B N 1
ATOM 1217 C CA . GLY B 1 38 ? 22.969 15.391 37.094 1 38.69 38 GLY B CA 1
ATOM 1218 C C . GLY B 1 38 ? 21.672 15.039 36.375 1 38.69 38 GLY B C 1
ATOM 1219 O O . GLY B 1 38 ? 21.078 13.992 36.625 1 38.69 38 GLY B O 1
ATOM 1220 N N . CYS B 1 39 ? 20.766 15.953 36.219 1 40.16 39 CYS B N 1
ATOM 1221 C CA . CYS B 1 39 ? 19.641 15.797 35.312 1 40.16 39 CYS B CA 1
ATOM 1222 C C . CYS B 1 39 ? 20.109 15.195 33.969 1 40.16 39 CYS B C 1
ATOM 1224 O O . CYS B 1 39 ? 20.703 15.883 33.156 1 40.16 39 CYS B O 1
ATOM 1226 N N . GLY B 1 40 ? 20.922 14.102 34.062 1 42.16 40 GLY B N 1
ATOM 1227 C CA . GLY B 1 40 ? 21.062 13.484 32.75 1 42.16 40 GLY B CA 1
ATOM 1228 C C . GLY B 1 40 ? 19.766 13.484 31.953 1 42.16 40 GLY B C 1
ATOM 1229 O O . GLY B 1 40 ? 18.734 13.047 32.469 1 42.16 40 GLY B O 1
ATOM 1230 N N . ARG B 1 41 ? 19.469 14.531 31.188 1 43.94 41 ARG B N 1
ATOM 1231 C CA . ARG B 1 41 ? 18.406 14.492 30.188 1 43.94 41 ARG B CA 1
ATOM 1232 C C . ARG B 1 41 ? 18.281 13.102 29.578 1 43.94 41 ARG B C 1
ATOM 1234 O O . ARG B 1 41 ? 19.219 12.617 28.938 1 43.94 41 ARG B O 1
ATOM 1241 N N . ARG B 1 42 ? 17.656 12.164 30.203 1 40.19 42 ARG B N 1
ATOM 1242 C CA . ARG B 1 42 ? 17.297 10.961 29.469 1 40.19 42 ARG B CA 1
ATOM 1243 C C . ARG B 1 42 ? 16.844 11.297 28.047 1 40.19 42 ARG B C 1
ATOM 1245 O O . ARG B 1 42 ? 15.914 12.078 27.859 1 40.19 42 ARG B O 1
ATOM 1252 N N . LYS B 1 43 ? 17.766 11.359 27.125 1 39.84 43 LYS B N 1
ATOM 1253 C CA . LYS B 1 43 ? 17.359 11.336 25.719 1 39.84 43 LYS B CA 1
ATOM 1254 C C . LYS B 1 43 ? 16.094 10.492 25.531 1 39.84 43 LYS B C 1
ATOM 1256 O O . LYS B 1 43 ? 16.047 9.336 25.953 1 39.84 43 LYS B O 1
ATOM 1261 N N . ARG B 1 44 ? 14.914 11.07 25.734 1 36.88 44 ARG B N 1
ATOM 1262 C CA . ARG B 1 44 ? 13.766 10.344 25.219 1 36.88 44 ARG B CA 1
ATOM 1263 C C . ARG B 1 44 ? 14.117 9.57 23.953 1 36.88 44 ARG B C 1
ATOM 1265 O O . ARG B 1 44 ? 14.578 10.156 22.969 1 36.88 44 ARG B O 1
ATOM 1272 N N . SER B 1 45 ? 14.688 8.43 24.094 1 37.78 45 SER B N 1
ATOM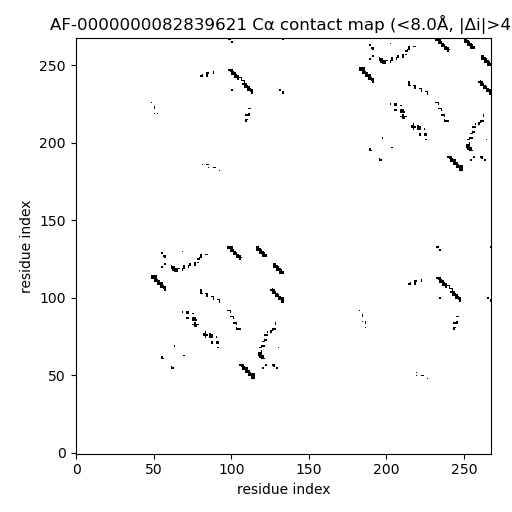 1273 C CA . SER B 1 45 ? 14.734 7.578 22.906 1 37.78 45 SER B CA 1
ATOM 1274 C C . SER B 1 45 ? 13.594 7.902 21.953 1 37.78 45 SER B C 1
ATOM 1276 O O . SER B 1 45 ? 12.438 8.016 22.375 1 37.78 45 SER B O 1
ATOM 1278 N N . ILE B 1 46 ? 13.805 8.742 21.094 1 39.97 46 ILE B N 1
ATOM 1279 C CA . ILE B 1 46 ? 12.82 8.789 20.031 1 39.97 46 ILE B CA 1
ATOM 1280 C C . ILE B 1 46 ? 12.164 7.418 19.859 1 39.97 46 ILE B C 1
ATOM 1282 O O . ILE B 1 46 ? 12.852 6.41 19.672 1 39.97 46 ILE B O 1
ATOM 1286 N N . GLN B 1 47 ? 11.234 7.043 20.625 1 43.34 47 GLN B N 1
ATOM 1287 C CA . GLN B 1 47 ? 10.422 5.848 20.391 1 43.34 47 GLN B CA 1
ATOM 1288 C C . GLN B 1 47 ? 10.438 5.453 18.922 1 43.34 47 GLN B C 1
ATOM 1290 O O . GLN B 1 47 ? 10.078 6.25 18.062 1 43.34 47 GLN B O 1
ATOM 1295 N N . GLY B 1 48 ? 11.406 4.84 18.5 1 48.84 48 GLY B N 1
ATOM 1296 C CA . GLY B 1 48 ? 11.484 4.254 17.172 1 48.84 48 GLY B CA 1
ATOM 1297 C C . GLY B 1 48 ? 10.117 3.953 16.578 1 48.84 48 GLY B C 1
ATOM 1298 O O . GLY B 1 48 ? 9.18 3.604 17.297 1 48.84 48 GLY B O 1
ATOM 1299 N N . SER B 1 49 ? 9.664 4.715 15.625 1 59.38 49 SER B N 1
ATOM 1300 C CA . SER B 1 49 ? 8.398 4.492 14.93 1 59.38 49 SER B CA 1
ATOM 1301 C C . SER B 1 49 ? 8.07 3.004 14.844 1 59.38 49 SER B C 1
ATOM 1303 O O . SER B 1 49 ? 8.836 2.227 14.273 1 59.38 49 SER B O 1
ATOM 1305 N N . GLU B 1 50 ? 7.387 2.439 15.805 1 79.62 50 GLU B N 1
ATOM 1306 C CA . GLU B 1 50 ? 6.957 1.046 15.789 1 79.62 50 GLU B CA 1
ATOM 1307 C C . GLU B 1 50 ? 6.223 0.708 14.492 1 79.62 50 GLU B C 1
ATOM 1309 O O . GLU B 1 50 ? 5.441 1.516 13.992 1 79.62 50 GLU B O 1
ATOM 1314 N N . GLU B 1 51 ? 6.863 -0.217 13.914 1 84.44 51 GLU B N 1
ATOM 1315 C CA . GLU B 1 51 ? 6.324 -0.708 12.648 1 84.44 51 GLU B CA 1
ATOM 1316 C C . GLU B 1 51 ? 5.41 -1.908 12.867 1 84.44 51 GLU B C 1
ATOM 1318 O O . GLU B 1 51 ? 5.598 -2.676 13.812 1 84.44 51 GLU B O 1
ATOM 1323 N N . PHE B 1 52 ? 4.371 -1.88 12.133 1 86.94 52 PHE B N 1
ATOM 1324 C CA . PHE B 1 52 ? 3.453 -3.01 12.062 1 86.94 52 PHE B CA 1
ATOM 1325 C C . PHE B 1 52 ? 3.59 -3.732 10.727 1 86.94 52 PHE B C 1
ATOM 1327 O O . PHE B 1 52 ? 3.783 -3.096 9.688 1 86.94 52 PHE B O 1
ATOM 1334 N N . PHE B 1 53 ? 3.518 -5.039 10.898 1 88.5 53 PHE B N 1
ATOM 1335 C CA . PHE B 1 53 ? 3.562 -5.863 9.695 1 88.5 53 PHE B CA 1
ATOM 1336 C C . PHE B 1 53 ? 2.363 -6.805 9.641 1 88.5 53 PHE B C 1
ATOM 1338 O O . PHE B 1 53 ? 1.896 -7.285 10.672 1 88.5 53 PHE B O 1
ATOM 1345 N N . GLY B 1 54 ? 1.898 -6.977 8.414 1 90.69 54 GLY B N 1
ATOM 1346 C CA . GLY B 1 54 ? 0.78 -7.887 8.227 1 90.69 54 GLY B CA 1
ATOM 1347 C C . GLY B 1 54 ? 0.831 -8.633 6.906 1 90.69 54 GLY B C 1
ATOM 1348 O O . GLY B 1 54 ? 1.644 -8.312 6.039 1 90.69 54 GLY B O 1
ATOM 1349 N N . ILE B 1 55 ? 0.062 -9.719 6.906 1 90.31 55 ILE B N 1
ATOM 1350 C CA . ILE B 1 55 ? -0.157 -10.477 5.676 1 90.31 55 ILE B CA 1
ATOM 1351 C C . ILE B 1 55 ? -1.609 -10.32 5.23 1 90.31 55 ILE B C 1
ATOM 1353 O O . ILE B 1 55 ? -2.533 -10.633 5.988 1 90.31 55 ILE B O 1
ATOM 1357 N N . ALA B 1 56 ? -1.729 -9.766 4.016 1 91.62 56 ALA B N 1
ATOM 1358 C CA . ALA B 1 56 ? -3.066 -9.68 3.436 1 91.62 56 ALA B CA 1
ATOM 1359 C C . ALA B 1 56 ? -3.35 -10.875 2.529 1 91.62 56 ALA B C 1
ATOM 1361 O O . ALA B 1 56 ? -2.559 -11.188 1.638 1 91.62 56 ALA B O 1
ATOM 1362 N N . SER B 1 57 ? -4.496 -11.492 2.838 1 88.31 57 SER B N 1
ATOM 1363 C CA . SER B 1 57 ? -4.879 -12.672 2.062 1 88.31 57 SER B CA 1
ATOM 1364 C C . SER B 1 57 ? -6.395 -12.859 2.068 1 88.31 57 SER B C 1
ATOM 1366 O O . SER B 1 57 ? -7.098 -12.273 2.889 1 88.31 57 SER B O 1
ATOM 1368 N N . SER B 1 58 ? -6.754 -13.703 1.112 1 80.12 58 SER B N 1
ATOM 1369 C CA . SER B 1 58 ? -8.172 -14.031 1.044 1 80.12 58 SER B CA 1
ATOM 1370 C C . SER B 1 58 ? -8.57 -15 2.152 1 80.12 58 SER B C 1
ATOM 1372 O O . SER B 1 58 ? -9.758 -15.18 2.434 1 80.12 58 SER B O 1
ATOM 1374 N N . GLN B 1 59 ? -7.664 -15.617 2.727 1 71.56 59 GLN B N 1
ATOM 1375 C CA . GLN B 1 59 ? -7.941 -16.688 3.678 1 71.56 59 GLN B CA 1
ATOM 1376 C C . GLN B 1 59 ? -7.895 -16.172 5.113 1 71.56 59 GLN B C 1
ATOM 1378 O O . GLN B 1 59 ? -8.445 -16.797 6.02 1 71.56 59 GLN B O 1
ATOM 1383 N N . GLU B 1 60 ? -7.133 -15.234 5.266 1 64.19 60 GLU B N 1
ATOM 1384 C CA . GLU B 1 60 ? -6.953 -14.75 6.633 1 64.19 60 GLU B CA 1
ATOM 1385 C C . GLU B 1 60 ? -8 -13.703 6.992 1 64.19 60 GLU B C 1
ATOM 1387 O O . GLU B 1 60 ? -8.633 -13.117 6.109 1 64.19 60 GLU B O 1
ATOM 1392 N N . ASP B 1 61 ? -8.156 -13.734 8.266 1 65.81 61 ASP B N 1
ATOM 1393 C CA . ASP B 1 61 ? -9.055 -12.711 8.789 1 65.81 61 ASP B CA 1
ATOM 1394 C C . ASP B 1 61 ? -8.672 -11.328 8.273 1 65.81 61 ASP B C 1
ATOM 1396 O O . ASP B 1 61 ? -7.488 -10.969 8.266 1 65.81 61 ASP B O 1
ATOM 1400 N N . MET B 1 62 ? -9.602 -10.734 7.715 1 75.5 62 MET B N 1
ATOM 1401 C CA . MET B 1 62 ? -9.461 -9.375 7.199 1 75.5 62 MET B CA 1
ATOM 1402 C C . MET B 1 62 ? -9.086 -8.406 8.312 1 75.5 62 MET B C 1
ATOM 1404 O O . MET B 1 62 ? -9.914 -8.102 9.18 1 75.5 62 MET B O 1
ATOM 1408 N N . LEU B 1 63 ? -7.863 -7.98 8.32 1 86.31 63 LEU B N 1
ATOM 1409 C CA . LEU B 1 63 ? -7.387 -7.031 9.32 1 86.31 63 LEU B CA 1
ATOM 1410 C C . LEU B 1 63 ? -7.926 -5.633 9.039 1 86.31 63 LEU B C 1
ATOM 1412 O O . LEU B 1 63 ? -7.969 -5.195 7.891 1 86.31 63 LEU B O 1
ATOM 1416 N N . CYS B 1 64 ? -8.531 -5.164 10.156 1 93.5 64 CYS B N 1
ATOM 1417 C CA . CYS B 1 64 ? -9.102 -3.824 10.031 1 93.5 64 CYS B CA 1
ATOM 1418 C C . CYS B 1 64 ? -9.102 -3.111 11.383 1 93.5 64 CYS B C 1
ATOM 1420 O O . CYS B 1 64 ? -9.578 -3.66 12.375 1 93.5 64 CYS B O 1
ATOM 1422 N N . ASN B 1 65 ? -8.57 -1.859 11.344 1 93.38 65 ASN B N 1
ATOM 1423 C CA . ASN B 1 65 ? -8.633 -1.074 12.578 1 93.38 65 ASN B CA 1
ATOM 1424 C C . ASN B 1 65 ? -9.438 0.21 12.375 1 93.38 65 ASN B C 1
ATOM 1426 O O . ASN B 1 65 ? -9.367 1.123 13.203 1 93.38 65 ASN B O 1
ATOM 1430 N N . SER B 1 66 ? -10.125 0.356 11.234 1 94.31 66 SER B N 1
ATOM 1431 C CA . SER B 1 66 ? -10.953 1.523 10.938 1 94.31 66 SER B CA 1
ATOM 1432 C C . SER B 1 66 ? -12.32 1.112 10.406 1 94.31 66 SER B C 1
ATOM 1434 O O . SER B 1 66 ? -12.477 0.853 9.211 1 94.31 66 SER B O 1
ATOM 1436 N N . PRO B 1 67 ? -13.344 1.159 11.297 1 93.06 67 PRO B N 1
ATOM 1437 C CA . PRO B 1 67 ? -14.688 0.774 10.859 1 93.06 67 PRO B CA 1
ATOM 1438 C C . PRO B 1 67 ? -15.219 1.663 9.742 1 93.06 67 PRO B C 1
ATOM 1440 O O . PRO B 1 67 ? -15.977 1.195 8.883 1 93.06 67 PRO B O 1
ATOM 1443 N N . GLU B 1 68 ? -14.859 2.895 9.773 1 92.75 68 GLU B N 1
ATOM 1444 C CA . GLU B 1 68 ? -15.289 3.814 8.727 1 92.75 68 GLU B CA 1
ATOM 1445 C C . GLU B 1 68 ? -14.742 3.398 7.363 1 92.75 68 GLU B C 1
ATOM 1447 O O . GLU B 1 68 ? -15.461 3.424 6.363 1 92.75 68 GLU B O 1
ATOM 1452 N N . MET B 1 69 ? -13.531 2.986 7.297 1 95.69 69 MET B N 1
ATOM 1453 C CA . MET B 1 69 ? -12.938 2.508 6.051 1 95.69 69 MET B CA 1
ATOM 1454 C C . MET B 1 69 ? -13.625 1.234 5.574 1 95.69 69 MET B C 1
ATOM 1456 O O . MET B 1 69 ? -13.891 1.075 4.383 1 95.69 69 MET B O 1
ATOM 1460 N N . ARG B 1 70 ? -14 0.457 6.516 1 94.56 70 ARG B N 1
ATOM 1461 C CA . ARG B 1 70 ? -14.633 -0.812 6.172 1 94.56 70 ARG B CA 1
ATOM 1462 C C . ARG B 1 70 ? -15.938 -0.586 5.41 1 94.56 70 ARG B C 1
ATOM 1464 O O . ARG B 1 70 ? -16.156 -1.193 4.363 1 94.56 70 ARG B O 1
ATOM 1471 N N . LYS B 1 71 ? -16.703 0.209 5.969 1 95.25 71 LYS B N 1
ATOM 1472 C CA . LYS B 1 71 ? -17.984 0.487 5.336 1 95.25 71 LYS B CA 1
ATOM 1473 C C . LYS B 1 71 ? -17.797 1.021 3.918 1 95.25 71 LYS B C 1
ATOM 1475 O O . LYS B 1 71 ? -18.438 0.552 2.979 1 95.25 71 LYS B O 1
ATOM 1480 N N . THR B 1 72 ? -16.922 1.995 3.797 1 96.44 72 THR B N 1
ATOM 1481 C CA . THR B 1 72 ? -16.656 2.619 2.502 1 96.44 72 THR B CA 1
ATOM 1482 C C . THR B 1 72 ? -16.125 1.596 1.507 1 96.44 72 THR B C 1
ATOM 1484 O O . THR B 1 72 ? -16.562 1.549 0.357 1 96.44 72 THR B O 1
ATOM 1487 N N . MET B 1 73 ? -15.25 0.698 1.947 1 96.88 73 MET B N 1
ATOM 1488 C CA . MET B 1 73 ? -14.617 -0.279 1.068 1 96.88 73 MET B CA 1
ATOM 1489 C C . MET B 1 73 ? -15.617 -1.335 0.613 1 96.88 73 MET B C 1
ATOM 1491 O O . MET B 1 73 ? -15.633 -1.713 -0.56 1 96.88 73 MET B O 1
ATOM 1495 N N . ASN B 1 74 ? -16.453 -1.681 1.509 1 95.75 74 ASN B N 1
ATOM 1496 C CA . ASN B 1 74 ? -17.438 -2.711 1.163 1 95.75 74 ASN B CA 1
ATOM 1497 C C . ASN B 1 74 ? -18.406 -2.223 0.101 1 95.75 74 ASN B C 1
ATOM 1499 O O . ASN B 1 74 ? -18.797 -2.984 -0.784 1 95.75 74 ASN B O 1
ATOM 1503 N N . ILE B 1 75 ? -18.688 -1.007 0.195 1 96.44 75 ILE B N 1
ATOM 1504 C CA . ILE B 1 75 ? -19.641 -0.432 -0.756 1 96.44 75 ILE B CA 1
ATOM 1505 C C . ILE B 1 75 ? -18.953 -0.244 -2.109 1 96.44 75 ILE B C 1
ATOM 1507 O O . ILE B 1 75 ? -19.594 -0.409 -3.156 1 96.44 75 ILE B O 1
ATOM 1511 N N . ALA B 1 76 ? -17.672 -0.063 -2.129 1 97.5 76 ALA B N 1
ATOM 1512 C CA . ALA B 1 76 ? -16.969 0.368 -3.334 1 97.5 76 ALA B CA 1
ATOM 1513 C C . ALA B 1 76 ? -16.375 -0.823 -4.078 1 97.5 76 ALA B C 1
ATOM 1515 O O . ALA B 1 76 ? -15.891 -0.682 -5.203 1 97.5 76 ALA B O 1
ATOM 1516 N N . MET B 1 77 ? -16.438 -2.055 -3.541 1 97.19 77 MET B N 1
ATOM 1517 C CA . MET B 1 77 ? -15.867 -3.229 -4.188 1 97.19 77 MET B CA 1
ATOM 1518 C C . MET B 1 77 ? -16.516 -3.482 -5.539 1 97.19 77 MET B C 1
ATOM 1520 O O . MET B 1 77 ? -17.734 -3.322 -5.688 1 97.19 77 MET B O 1
ATOM 1524 N N . ARG B 1 78 ? -15.648 -3.898 -6.5 1 98 78 ARG B N 1
ATOM 1525 C CA . ARG B 1 78 ? -16.078 -4.191 -7.867 1 98 78 ARG B CA 1
ATOM 1526 C C . ARG B 1 78 ? -15.625 -5.586 -8.289 1 98 78 ARG B C 1
ATOM 1528 O O . ARG B 1 78 ? -14.898 -6.258 -7.559 1 98 78 ARG B O 1
ATOM 1535 N N . PRO B 1 79 ? -16.031 -6.023 -9.453 1 97 79 PRO B N 1
ATOM 1536 C CA . PRO B 1 79 ? -15.742 -7.398 -9.859 1 97 79 PRO B CA 1
ATOM 1537 C C . PRO B 1 79 ? -14.266 -7.629 -10.156 1 97 79 PRO B C 1
ATOM 1539 O O . PRO B 1 79 ? -13.766 -8.742 -10 1 97 79 PRO B O 1
ATOM 1542 N N . SER B 1 80 ? -13.547 -6.57 -10.664 1 96.69 80 SER B N 1
ATOM 1543 C CA . SER B 1 80 ? -12.133 -6.734 -10.969 1 96.69 80 SER B CA 1
ATOM 1544 C C . SER B 1 80 ? -11.258 -5.98 -9.969 1 96.69 80 SER B C 1
ATOM 1546 O O . SER B 1 80 ? -11.664 -4.938 -9.453 1 96.69 80 SER B O 1
ATOM 1548 N N . PRO B 1 81 ? -10.07 -6.492 -9.766 1 96.81 81 PRO B N 1
ATOM 1549 C CA . PRO B 1 81 ? -9.18 -5.797 -8.836 1 96.81 81 PRO B CA 1
ATOM 1550 C C . PRO B 1 81 ? -8.875 -4.363 -9.266 1 96.81 81 PRO B C 1
ATOM 1552 O O . PRO B 1 81 ? -8.781 -3.469 -8.422 1 96.81 81 PRO B O 1
ATOM 1555 N N . VAL B 1 82 ? -8.68 -4.133 -10.523 1 96.25 82 VAL B N 1
ATOM 1556 C CA . VAL B 1 82 ? -8.359 -2.807 -11.039 1 96.25 82 VAL B CA 1
ATOM 1557 C C . VAL B 1 82 ? -9.516 -1.847 -10.75 1 96.25 82 VAL B C 1
ATOM 1559 O O . VAL B 1 82 ? -9.305 -0.761 -10.203 1 96.25 82 VAL B O 1
ATOM 1562 N N . ASP B 1 83 ? -10.68 -2.301 -11.016 1 97.31 83 ASP B N 1
ATOM 1563 C CA . ASP B 1 83 ? -11.844 -1.444 -10.797 1 97.31 83 ASP B CA 1
ATOM 1564 C C . ASP B 1 83 ? -12.086 -1.222 -9.305 1 97.31 83 ASP B C 1
ATOM 1566 O O . ASP B 1 83 ? -12.477 -0.128 -8.891 1 97.31 83 ASP B O 1
ATOM 1570 N N . SER B 1 84 ? -11.93 -2.271 -8.523 1 97.69 84 SER B N 1
ATOM 1571 C CA . SER B 1 84 ? -12.078 -2.131 -7.082 1 97.69 84 SER B CA 1
ATOM 1572 C C . SER B 1 84 ? -11.109 -1.103 -6.52 1 97.69 84 SER B C 1
ATOM 1574 O O . SER B 1 84 ? -11.492 -0.237 -5.73 1 97.69 84 SER B O 1
ATOM 1576 N N . SER B 1 85 ? -9.812 -1.209 -6.914 1 97.56 85 SER B N 1
ATOM 1577 C CA . SER B 1 85 ? -8.812 -0.297 -6.371 1 97.56 85 SER B CA 1
ATOM 1578 C C . SER B 1 85 ? -9.156 1.154 -6.695 1 97.56 85 SER B C 1
ATOM 1580 O O . SER B 1 85 ? -9.055 2.029 -5.832 1 97.56 85 SER B O 1
ATOM 1582 N N . LYS B 1 86 ? -9.594 1.434 -7.871 1 96.25 86 LYS B N 1
ATOM 1583 C CA . LYS B 1 86 ? -9.953 2.785 -8.297 1 96.25 86 LYS B CA 1
ATOM 1584 C C . LYS B 1 86 ? -11.172 3.291 -7.535 1 96.25 86 LYS B C 1
ATOM 1586 O O . LYS B 1 86 ? -11.18 4.418 -7.035 1 96.25 86 LYS B O 1
ATOM 1591 N N . ALA B 1 87 ? -12.164 2.426 -7.516 1 97.12 87 ALA B N 1
ATOM 1592 C CA . ALA B 1 87 ? -13.414 2.82 -6.887 1 97.12 87 ALA B CA 1
ATOM 1593 C C . ALA B 1 87 ? -13.227 3.078 -5.395 1 97.12 87 ALA B C 1
ATOM 1595 O O . ALA B 1 87 ? -13.758 4.047 -4.852 1 97.12 87 ALA B O 1
ATOM 1596 N N . ILE B 1 88 ? -12.477 2.205 -4.734 1 97.19 88 ILE B N 1
ATOM 1597 C CA . ILE B 1 88 ? -12.234 2.357 -3.303 1 97.19 88 ILE B CA 1
ATOM 1598 C C . ILE B 1 88 ? -11.406 3.617 -3.053 1 97.19 88 ILE B C 1
ATOM 1600 O O . ILE B 1 88 ? -11.711 4.398 -2.148 1 97.19 88 ILE B O 1
ATOM 1604 N N . GLN B 1 89 ? -10.367 3.811 -3.857 1 96.31 89 GLN B N 1
ATOM 1605 C CA . GLN B 1 89 ? -9.539 5.008 -3.725 1 96.31 89 GLN B CA 1
ATOM 1606 C C . GLN B 1 89 ? -10.383 6.273 -3.844 1 96.31 89 GLN B C 1
ATOM 1608 O O . GLN B 1 89 ? -10.289 7.172 -3.004 1 96.31 89 GLN B O 1
ATOM 1613 N N . THR B 1 90 ? -11.188 6.312 -4.836 1 94.75 90 THR B N 1
ATOM 1614 C CA . THR B 1 90 ? -12.039 7.473 -5.082 1 94.75 90 THR B CA 1
ATOM 1615 C C . THR B 1 90 ? -13.008 7.684 -3.924 1 94.75 90 THR B C 1
ATOM 1617 O O . THR B 1 90 ? -13.164 8.805 -3.438 1 94.75 90 THR B O 1
ATOM 1620 N N . ALA B 1 91 ? -13.617 6.645 -3.461 1 95.44 91 ALA B N 1
ATOM 1621 C CA . ALA B 1 91 ? -14.602 6.727 -2.385 1 95.44 91 ALA B CA 1
ATOM 1622 C C . ALA B 1 91 ? -13.953 7.207 -1.087 1 95.44 91 ALA B C 1
ATOM 1624 O O . ALA B 1 91 ? -14.539 8.008 -0.355 1 95.44 91 ALA B O 1
ATOM 1625 N N . LEU B 1 92 ? -12.758 6.715 -0.803 1 95.31 92 LEU B N 1
ATOM 1626 C CA . LEU B 1 92 ? -12.07 7.09 0.43 1 95.31 92 LEU B CA 1
ATOM 1627 C C . LEU B 1 92 ? -11.594 8.539 0.369 1 95.31 92 LEU B C 1
ATOM 1629 O O . LEU B 1 92 ? -11.688 9.266 1.359 1 95.31 92 LEU B O 1
ATOM 1633 N N . GLU B 1 93 ? -11.102 8.945 -0.775 1 92.38 93 GLU B N 1
ATOM 1634 C CA . GLU B 1 93 ? -10.562 10.289 -0.934 1 92.38 93 GLU B CA 1
ATOM 1635 C C . GLU B 1 93 ? -11.664 11.344 -0.866 1 92.38 93 GLU B C 1
ATOM 1637 O O . GLU B 1 93 ? -11.398 12.508 -0.559 1 92.38 93 GLU B O 1
ATOM 1642 N N . GLU B 1 94 ? -12.766 10.938 -1.216 1 88.94 94 GLU B N 1
ATOM 1643 C CA . GLU B 1 94 ? -13.891 11.867 -1.193 1 88.94 94 GLU B CA 1
ATOM 1644 C C . GLU B 1 94 ? -14.133 12.414 0.213 1 88.94 94 GLU B C 1
ATOM 1646 O O . GLU B 1 94 ? -14.672 13.508 0.378 1 88.94 94 GLU B O 1
ATOM 1651 N N . HIS B 1 95 ? -13.664 11.617 1.156 1 81.19 95 HIS B N 1
ATOM 1652 C CA . HIS B 1 95 ? -13.844 12.062 2.533 1 81.19 95 HIS B CA 1
ATOM 1653 C C . HIS B 1 95 ? -12.773 13.07 2.932 1 81.19 95 HIS B C 1
ATOM 1655 O O . HIS B 1 95 ? -12.945 13.812 3.9 1 81.19 95 HIS B O 1
ATOM 1661 N N . GLY B 1 96 ? -11.711 13.156 2.193 1 73.38 96 GLY B N 1
ATOM 1662 C CA . GLY B 1 96 ? -10.703 14.211 2.24 1 73.38 96 GLY B CA 1
ATOM 1663 C C . GLY B 1 96 ? -9.93 14.234 3.543 1 73.38 96 GLY B C 1
ATOM 1664 O O . GLY B 1 96 ? -9.227 15.203 3.834 1 73.38 96 GLY B O 1
ATOM 1665 N N . LEU B 1 97 ? -9.977 13.328 4.316 1 77.25 97 LEU B N 1
ATOM 1666 C CA . LEU B 1 97 ? -9.359 13.383 5.637 1 77.25 97 LEU B CA 1
ATOM 1667 C C . LEU B 1 97 ? -7.918 12.875 5.586 1 77.25 97 LEU B C 1
ATOM 1669 O O . LEU B 1 97 ? -7.043 13.414 6.266 1 77.25 97 LEU B O 1
ATOM 1673 N N . PHE B 1 98 ? -7.691 11.898 4.723 1 87.69 98 PHE B N 1
ATOM 1674 C CA . PHE B 1 98 ? -6.395 11.234 4.691 1 87.69 98 PHE B CA 1
ATOM 1675 C C . PHE B 1 98 ? -5.973 10.938 3.258 1 87.69 98 PHE B C 1
ATOM 1677 O O . PHE B 1 98 ? -6.742 11.164 2.32 1 87.69 98 PHE B O 1
ATOM 1684 N N . ARG B 1 99 ? -4.711 10.688 3.152 1 91.19 99 ARG B N 1
ATOM 1685 C CA . ARG B 1 99 ? -4.227 10.055 1.928 1 91.19 99 ARG B CA 1
ATOM 1686 C C . ARG B 1 99 ? -4.258 8.539 2.043 1 91.19 99 ARG B C 1
ATOM 1688 O O . ARG B 1 99 ? -3.996 7.984 3.113 1 91.19 99 ARG B O 1
ATOM 1695 N N . TYR B 1 100 ? -4.605 7.988 0.892 1 95.5 100 TYR B N 1
ATOM 1696 C CA . TYR B 1 100 ? -4.805 6.547 0.964 1 95.5 100 TYR B CA 1
ATOM 1697 C C . TYR B 1 100 ? -3.941 5.824 -0.064 1 95.5 100 TYR B C 1
ATOM 1699 O O . TYR B 1 100 ? -3.598 6.395 -1.104 1 95.5 100 TYR B O 1
ATOM 1707 N N . VAL B 1 101 ? -3.523 4.656 0.27 1 96.88 101 VAL B N 1
ATOM 1708 C CA . VAL B 1 101 ? -3.02 3.645 -0.652 1 96.88 101 VAL B CA 1
ATOM 1709 C C . VAL B 1 101 ? -3.943 2.43 -0.643 1 96.88 101 VAL B C 1
ATOM 1711 O O . VAL B 1 101 ? -4.219 1.859 0.415 1 96.88 101 VAL B O 1
ATOM 1714 N N . VAL B 1 102 ? -4.461 2.105 -1.794 1 97.88 102 VAL B N 1
ATOM 1715 C CA . VAL B 1 102 ? -5.301 0.917 -1.905 1 97.88 102 VAL B CA 1
ATOM 1716 C C . VAL B 1 102 ? -4.59 -0.142 -2.744 1 97.88 102 VAL B C 1
ATOM 1718 O O . VAL B 1 102 ? -4.141 0.137 -3.859 1 97.88 102 VAL B O 1
ATOM 1721 N N . VAL B 1 103 ? -4.449 -1.332 -2.191 1 97.62 103 VAL B N 1
ATOM 1722 C CA . VAL B 1 103 ? -3.816 -2.461 -2.863 1 97.62 103 VAL B CA 1
ATOM 1723 C C . VAL B 1 103 ? -4.812 -3.611 -2.992 1 97.62 103 VAL B C 1
ATOM 1725 O O . VAL B 1 103 ? -5.441 -4.012 -2.008 1 97.62 103 VAL B O 1
ATOM 1728 N N . CYS B 1 104 ? -4.988 -4.098 -4.211 1 97.62 104 CYS B N 1
ATOM 1729 C CA . CYS B 1 104 ? -5.867 -5.238 -4.445 1 97.62 104 CYS B CA 1
ATOM 1730 C C . CYS B 1 104 ? -5.121 -6.371 -5.137 1 97.62 104 CYS B C 1
ATOM 1732 O O . CYS B 1 104 ? -4.281 -6.125 -6.008 1 97.62 104 CYS B O 1
ATOM 1734 N N . SER B 1 105 ? -5.449 -7.574 -4.73 1 96.44 105 SER B N 1
ATOM 1735 C CA . SER B 1 105 ? -4.711 -8.727 -5.234 1 96.44 105 SER B CA 1
ATOM 1736 C C . SER B 1 105 ? -5.555 -9.992 -5.172 1 96.44 105 SER B C 1
ATOM 1738 O O . SER B 1 105 ? -6.504 -10.078 -4.391 1 96.44 105 SER B O 1
ATOM 1740 N N . GLU B 1 106 ? -5.219 -10.898 -6.012 1 95.12 106 GLU B N 1
ATOM 1741 C CA . GLU B 1 106 ? -5.805 -12.234 -5.957 1 95.12 106 GLU B CA 1
ATOM 1742 C C . GLU B 1 106 ? -4.945 -13.18 -5.125 1 95.12 106 GLU B C 1
ATOM 1744 O O . GLU B 1 106 ? -5.402 -14.25 -4.723 1 95.12 106 GLU B O 1
ATOM 1749 N N . ALA B 1 107 ? -3.711 -12.805 -4.895 1 94.44 107 ALA B N 1
ATOM 1750 C CA . ALA B 1 107 ? -2.752 -13.586 -4.121 1 94.44 107 ALA B CA 1
ATOM 1751 C C . ALA B 1 107 ? -2.293 -12.82 -2.883 1 94.44 107 ALA B C 1
ATOM 1753 O O . ALA B 1 107 ? -2.355 -11.586 -2.85 1 94.44 107 ALA B O 1
ATOM 1754 N N . PRO B 1 108 ? -1.797 -13.508 -1.886 1 93.75 108 PRO B N 1
ATOM 1755 C CA . PRO B 1 108 ? -1.367 -12.836 -0.659 1 93.75 108 PRO B CA 1
ATOM 1756 C C . PRO B 1 108 ? -0.178 -11.906 -0.882 1 93.75 108 PRO B C 1
ATOM 1758 O O . PRO B 1 108 ? 0.628 -12.133 -1.788 1 93.75 108 PRO B O 1
ATOM 1761 N N . PHE B 1 109 ? -0.115 -10.914 -0.124 1 94.94 109 PHE B N 1
ATOM 1762 C CA . PHE B 1 109 ? 1.055 -10.047 -0.056 1 94.94 109 PHE B CA 1
ATOM 1763 C C . PHE B 1 109 ? 1.342 -9.641 1.384 1 94.94 109 PHE B C 1
ATOM 1765 O O . PHE B 1 109 ? 0.487 -9.789 2.26 1 94.94 109 PHE B O 1
ATOM 1772 N N . VAL B 1 110 ? 2.504 -9.195 1.603 1 95.38 110 VAL B N 1
ATOM 1773 C CA . VAL B 1 110 ? 2.932 -8.727 2.916 1 95.38 110 VAL B CA 1
ATOM 1774 C C . VAL B 1 110 ? 3.062 -7.203 2.902 1 95.38 110 VAL B C 1
ATOM 1776 O O . VAL B 1 110 ? 3.35 -6.609 1.86 1 95.38 110 VAL B O 1
ATOM 1779 N N . TYR B 1 111 ? 2.746 -6.605 4.039 1 96.12 111 TYR B N 1
ATOM 1780 C CA . TYR B 1 111 ? 2.908 -5.16 4.105 1 96.12 111 TYR B CA 1
ATOM 1781 C C . TYR B 1 111 ? 3.502 -4.738 5.445 1 96.12 111 TYR B C 1
ATOM 1783 O O . TYR B 1 111 ? 3.367 -5.449 6.445 1 96.12 111 TYR B O 1
ATOM 1791 N N . ALA B 1 112 ? 4.176 -3.623 5.441 1 96.56 112 ALA B N 1
ATOM 1792 C CA . ALA B 1 112 ? 4.711 -2.959 6.629 1 96.56 112 ALA B CA 1
ATOM 1793 C C . ALA B 1 112 ? 4.309 -1.487 6.664 1 96.56 112 ALA B C 1
ATOM 1795 O O . ALA B 1 112 ? 4.43 -0.783 5.656 1 96.56 112 ALA B O 1
ATOM 1796 N N . VAL B 1 113 ? 3.771 -1.09 7.781 1 94.5 113 VAL B N 1
ATOM 1797 C CA . VAL B 1 113 ? 3.359 0.294 7.996 1 94.5 113 VAL B CA 1
ATOM 1798 C C . VAL B 1 113 ? 3.717 0.725 9.414 1 94.5 113 VAL B C 1
ATOM 1800 O O . VAL B 1 113 ? 4.105 -0.104 10.242 1 94.5 113 VAL B O 1
ATOM 1803 N N . ARG B 1 114 ? 3.549 1.997 9.586 1 92.12 114 ARG B N 1
ATOM 1804 C CA . ARG B 1 114 ? 3.648 2.467 10.969 1 92.12 114 ARG B CA 1
ATOM 1805 C C . ARG B 1 114 ? 2.482 1.958 11.805 1 92.12 114 ARG B C 1
ATOM 1807 O O . ARG B 1 114 ? 1.359 1.838 11.312 1 92.12 114 ARG B O 1
ATOM 1814 N N . ILE B 1 115 ? 2.742 1.812 13.07 1 90.56 115 ILE B N 1
ATOM 1815 C CA . ILE B 1 115 ? 1.774 1.166 13.953 1 90.56 115 ILE B CA 1
ATOM 1816 C C . ILE B 1 115 ? 0.508 2.014 14.039 1 90.56 115 ILE B C 1
ATOM 1818 O O . ILE B 1 115 ? -0.584 1.489 14.266 1 90.56 115 ILE B O 1
ATOM 1822 N N . ASP B 1 116 ? 0.627 3.266 13.875 1 90.56 116 ASP B N 1
ATOM 1823 C CA . ASP B 1 116 ? -0.529 4.141 14.047 1 90.56 116 ASP B CA 1
ATOM 1824 C C . ASP B 1 116 ? -1.265 4.352 12.727 1 90.56 116 ASP B C 1
ATOM 1826 O O . ASP B 1 116 ? -2.176 5.176 12.648 1 90.56 116 ASP B O 1
ATOM 1830 N N . THR B 1 117 ? -0.89 3.594 11.766 1 93.12 117 THR B N 1
ATOM 1831 C CA . THR B 1 117 ? -1.549 3.705 10.469 1 93.12 117 THR B CA 1
ATOM 1832 C C . THR B 1 117 ? -2.924 3.045 10.5 1 93.12 117 THR B C 1
ATOM 1834 O O . THR B 1 117 ? -3.066 1.918 10.984 1 93.12 117 THR B O 1
ATOM 1837 N N . ALA B 1 118 ? -3.91 3.775 10.023 1 94.62 118 ALA B N 1
ATOM 1838 C CA . ALA B 1 118 ? -5.223 3.156 9.852 1 94.62 118 ALA B CA 1
ATOM 1839 C C . ALA B 1 118 ? -5.25 2.271 8.609 1 94.62 118 ALA B C 1
ATOM 1841 O O . ALA B 1 118 ? -4.688 2.629 7.57 1 94.62 118 ALA B O 1
ATOM 1842 N N . TYR B 1 119 ? -5.875 1.129 8.734 1 95.38 119 TYR B N 1
ATOM 1843 C CA . TYR B 1 119 ? -5.957 0.202 7.609 1 95.38 119 TYR B CA 1
ATOM 1844 C C . TYR B 1 119 ? -7.215 -0.655 7.703 1 95.38 119 TYR B C 1
ATOM 1846 O O . TYR B 1 119 ? -7.801 -0.792 8.781 1 95.38 119 TYR B O 1
ATOM 1854 N N . CYS B 1 120 ? -7.672 -1.123 6.551 1 96.19 120 CYS B N 1
ATOM 1855 C CA . CYS B 1 120 ? -8.805 -2.041 6.516 1 96.19 120 CYS B CA 1
ATOM 1856 C C . CYS B 1 120 ? -8.789 -2.881 5.246 1 96.19 120 CYS B C 1
ATOM 1858 O O . CYS B 1 120 ? -8.414 -2.391 4.18 1 96.19 120 CYS B O 1
ATOM 1860 N N . SER B 1 121 ? -9.219 -4.098 5.391 1 95.25 121 SER B N 1
ATOM 1861 C CA . SER B 1 121 ? -9.297 -5.008 4.254 1 95.25 121 SER B CA 1
ATOM 1862 C C . SER B 1 121 ? -10.75 -5.293 3.881 1 95.25 121 SER B C 1
ATOM 1864 O O . SER B 1 121 ? -11.641 -5.199 4.727 1 95.25 121 SER B O 1
ATOM 1866 N N . SER B 1 122 ? -10.984 -5.496 2.645 1 94.44 122 SER B N 1
ATOM 1867 C CA . SER B 1 122 ? -12.242 -5.988 2.104 1 94.44 122 SER B CA 1
ATOM 1868 C C . SER B 1 122 ? -12.008 -7.012 0.994 1 94.44 122 SER B C 1
ATOM 1870 O O . SER B 1 122 ? -10.945 -7.027 0.374 1 94.44 122 SER B O 1
ATOM 1872 N N . ARG B 1 123 ? -13 -7.883 0.859 1 94.06 123 ARG B N 1
ATOM 1873 C CA . ARG B 1 123 ? -12.805 -8.914 -0.158 1 94.06 123 ARG B CA 1
ATOM 1874 C C . ARG B 1 123 ? -14.125 -9.273 -0.829 1 94.06 123 ARG B C 1
ATOM 1876 O O . ARG B 1 123 ? -15.195 -9.047 -0.263 1 94.06 123 ARG B O 1
ATOM 1883 N N . ASN B 1 124 ? -13.984 -9.703 -2.027 1 92.88 124 ASN B N 1
ATOM 1884 C CA . ASN B 1 124 ? -15.055 -10.438 -2.686 1 92.88 124 ASN B CA 1
ATOM 1885 C C . ASN B 1 124 ? -14.602 -11.828 -3.117 1 92.88 124 ASN B C 1
ATOM 1887 O O . ASN B 1 124 ? -13.609 -12.344 -2.609 1 92.88 124 ASN B O 1
ATOM 1891 N N . LYS B 1 125 ? -15.398 -12.531 -3.936 1 90.44 125 LYS B N 1
ATOM 1892 C CA . LYS B 1 125 ? -15.133 -13.922 -4.289 1 90.44 125 LYS B CA 1
ATOM 1893 C C . LYS B 1 125 ? -13.812 -14.055 -5.047 1 90.44 125 LYS B C 1
ATOM 1895 O O . LYS B 1 125 ? -13.141 -15.086 -4.969 1 90.44 125 LYS B O 1
ATOM 1900 N N . ASN B 1 126 ? -13.344 -13.008 -5.711 1 92.56 126 ASN B N 1
ATOM 19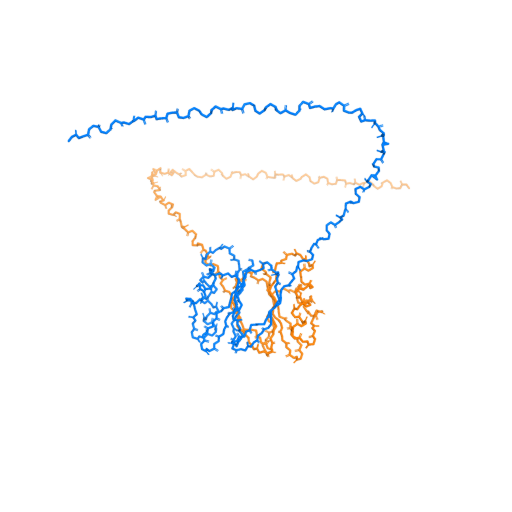01 C CA . ASN B 1 126 ? -12.258 -13.117 -6.684 1 92.56 126 ASN B CA 1
ATOM 1902 C C . ASN B 1 126 ? -10.961 -12.516 -6.148 1 92.56 126 ASN B C 1
ATOM 1904 O O . ASN B 1 126 ? -9.875 -12.945 -6.531 1 92.56 126 ASN B O 1
ATOM 1908 N N . HIS B 1 127 ? -11.148 -11.484 -5.379 1 95.44 127 HIS B N 1
ATOM 1909 C CA . HIS B 1 127 ? -9.953 -10.781 -4.941 1 95.44 127 HIS B CA 1
ATOM 1910 C C . HIS B 1 127 ? -10.18 -10.086 -3.605 1 95.44 127 HIS B C 1
ATOM 1912 O O . HIS B 1 127 ? -11.289 -10.102 -3.072 1 95.44 127 HIS B O 1
ATOM 1918 N N . PHE B 1 128 ? -9.086 -9.555 -2.918 1 96.19 128 PHE B N 1
ATOM 1919 C CA . PHE B 1 128 ? -9.156 -8.758 -1.698 1 96.19 128 PHE B CA 1
ATOM 1920 C C . PHE B 1 128 ? -8.375 -7.465 -1.852 1 96.19 128 PHE B C 1
ATOM 1922 O O . PHE B 1 128 ? -7.477 -7.371 -2.695 1 96.19 128 PHE B O 1
ATOM 1929 N N . CYS B 1 129 ? -8.836 -6.527 -1.164 1 97.06 129 CYS B N 1
ATOM 1930 C CA . CYS B 1 129 ? -8.195 -5.219 -1.165 1 97.06 129 CYS B CA 1
ATOM 1931 C C . CYS B 1 129 ? -7.816 -4.797 0.25 1 97.06 129 CYS B C 1
ATOM 1933 O O . CYS B 1 129 ? -8.547 -5.078 1.202 1 97.06 129 CYS B O 1
ATOM 1935 N N . GLN B 1 130 ? -6.656 -4.211 0.385 1 96.88 130 GLN B N 1
ATOM 1936 C CA . GLN B 1 130 ? -6.188 -3.562 1.604 1 96.88 130 GLN B CA 1
ATOM 1937 C C . GLN B 1 130 ? -5.98 -2.066 1.386 1 96.88 130 GLN B C 1
ATOM 1939 O O . GLN B 1 130 ? -5.312 -1.66 0.432 1 96.88 130 GLN B O 1
ATOM 1944 N N . ALA B 1 131 ? -6.582 -1.285 2.254 1 97.12 131 ALA B N 1
ATOM 1945 C CA . ALA B 1 131 ? -6.402 0.162 2.18 1 97.12 131 ALA B CA 1
ATOM 1946 C C . ALA B 1 131 ? -5.652 0.684 3.4 1 97.12 131 ALA B C 1
ATOM 1948 O O . ALA B 1 131 ? -5.828 0.175 4.512 1 97.12 131 ALA B O 1
ATOM 1949 N N . PHE B 1 132 ? -4.824 1.649 3.162 1 96.56 132 PHE B N 1
ATOM 1950 C CA . PHE B 1 132 ? -4.039 2.291 4.211 1 96.56 132 PHE B CA 1
ATOM 1951 C C . PHE B 1 132 ? -4.25 3.801 4.195 1 96.56 132 PHE B C 1
ATOM 1953 O O . PHE B 1 132 ? -4.18 4.434 3.141 1 96.56 132 PHE B O 1
ATOM 1960 N N . ALA B 1 133 ? -4.523 4.328 5.402 1 94 133 ALA B N 1
ATOM 1961 C CA . ALA B 1 133 ? -4.637 5.773 5.555 1 94 133 ALA B CA 1
ATOM 1962 C C . ALA B 1 133 ? -3.367 6.363 6.16 1 94 133 ALA B C 1
ATOM 1964 O O . ALA B 1 133 ? -2.945 5.965 7.25 1 94 133 ALA B O 1
ATOM 1965 N N . ILE B 1 134 ? -2.789 7.238 5.438 1 80.25 134 ILE B N 1
ATOM 1966 C CA . ILE B 1 134 ? -1.562 7.832 5.953 1 80.25 134 ILE B CA 1
ATOM 1967 C C . ILE B 1 134 ? -1.736 9.344 6.078 1 80.25 134 ILE B C 1
ATOM 1969 O O . ILE B 1 134 ? -2.467 9.961 5.297 1 80.25 134 ILE B O 1
#

Nearest PDB structures (foldseek):
  5wof-assembly2_B  TM=6.280E-01  e=3.687E-02  Plasmodium falciparum 3D7
  8bwy-assembly1_M  TM=6.633E-01  e=4.770E-02  Chlamydomonas reinhardtii
  8glv-assembly1_LG  TM=6.607E-01  e=5.786E-02  Chlamydomonas reinhardtii
  8bwy-assembly1_H  TM=5.585E-01  e=2.672E-02  Chlamydomonas reinhardtii
  8glv-assembly1_AQ  TM=6.293E-01  e=1.253E-01  Chlamydomonas reinhardtii

Radius of gyration: 34.72 Å; Cα contacts (8 Å, |Δi|>4): 425; chains: 2; bounding box: 114×79×92 Å

Foldseek 3Di:
DPPPDPPPPPPPPPPPPPPDDPDDPPPPDPPPPPCPVPPPVPPPPPPPQDKDKDKDAPPDDKDFDDVVLVVLLQVQADPDQVSSQVSSQVSVCVVVPFHKDKDKDQGMDMDMDGPPWGKTKDDDPRIIMIMITD/DPPPPPPPPPVPPPPPDPPPPPDDDPPPDPPVPPCPVPPPVPPPPPPPQDKDKDKDAPPDDKDFDDPVLVVLLQVQADPDQVSSQVSSQVSVCVVVPFHKDKDKDQGMDMDMDGPPWGKTKDDDPRIIMIMITD

InterPro domains:
  IPR007284 Ground-like domain [PF04155] (61-132)

pLDDT: mean 71.68, std 27.76, range [25.95, 98.0]

Sequence (268 aa):
MNSILVILILTICSISACPGLFGGLGGCGGGSGGCGGGCGRRKRSIQGSEEFFGIASSQEDMLCNSPEMRKTMNIAMRPSPVDSSKAIQTALEEHGLFRYVVVCSEAPFVYAVRIDTAYCSSRNKNHFCQAFAIMNSILVILILTICSISACPGLFGGLGGCGGGSGGCGGGCGRRKRSIQGSEEFFGIASSQEDMLCNSPEMRKTMNIAMRPSPVDSSKAIQTALEEHGLFRYVVVCSEAPFVYAVRIDTAYCSSRNKNHFCQAFAI

Secondary structure (DSSP, 8-state):
--------------------------------------------------EEEEEE-SSS---BS-HHHHHHHHHH--SSHHHHHHHHHHHHHTT-SS-EEEEEESS-EEEEEETT-EEEEEE-SS-EEEEEE-/--------------------------------------------------EEEEEE-SSS---BS-HHHHHHHHHH--SSHHHHHHHHHHHHHTT-SS-EEEEEESS-EEEEEETT-EEEEEE-SS-EEEEEE-

Organism: NCBI:txid2654633